Protein AF-A0A914A2P8-F1 (afdb_monomer_lite)

Foldseek 3Di:
DDDPQDPADDFDFLVVDPVSVVVLVVLCCVQQVQFAWALVVCVVPVLVVLVVDPDDDDLPGEAEAEAEQCQLVSNVLSNVVSCCVRPHVHYDYDYHHPDPVSVVSNVVVNPPHDDDTHHWFDLVQLVVVLCSNNVDPDDDDAPVNVVVVCVVVVFDQPDKAKTWIKGFQQLLPDQLVPRDPSNQSNVCVSNSGHSCNPRPDPVSSVVSVVVCQDPSAFDADPVGTTIGTIMGMDTDTDDD

Sequence (240 aa):
MSENAVPSQTLTEYCNSLDYYNVNFDVYNRVSQRINRFSDWIDKSLPKLADSMEISLPATGTLNVLSVGAGNGTIDSRILPHLRDKVHPNVRAIFLEPDLHTFQQCQDLVGKESPRLQGKSGGGQFWQFLNTSLGQEKDFFTSFDLEEACRKQNIMISEVQPIGIYVNVSCCFDPPQELTEDGRYLLDTITRSVNFAQTAAAELRKDVLRFLRSDTCSSITADGQVILDGSNSAYIIRRP

Organism: Patiria miniata (NCBI:txid46514)

InterPro domains:
  IPR029063 S-adenosyl-L-methionine-dependent methyltransferase superfamily [G3DSA:3.40.50.150] (8-119)
  IPR029063 S-adenosyl-L-methionine-dependent methyltransferase superfamily [G3DSA:3.40.50.150] (120-238)
  IPR029063 S-adenosyl-L-methionine-dependent methyltransferase superfamily [SSF53335] (21-238)

pLDDT: mean 79.14, std 17.63, range [25.17, 96.69]

Structure (mmCIF, N/CA/C/O backbone):
data_AF-A0A914A2P8-F1
#
_entry.id   AF-A0A914A2P8-F1
#
loop_
_atom_site.group_PDB
_atom_site.id
_atom_site.type_symbol
_atom_site.label_atom_id
_atom_site.label_alt_id
_atom_site.label_comp_id
_atom_site.label_asym_id
_atom_site.label_entity_id
_atom_site.label_seq_id
_atom_site.pdbx_PDB_ins_code
_atom_site.Cartn_x
_atom_site.Cartn_y
_atom_site.Cartn_z
_atom_site.occupancy
_atom_site.B_iso_or_equiv
_atom_site.auth_seq_id
_atom_site.auth_comp_id
_atom_site.auth_asym_id
_atom_site.auth_atom_id
_atom_site.pdbx_PDB_model_num
ATOM 1 N N . MET A 1 1 ? 41.222 6.772 -8.112 1.00 35.28 1 MET A N 1
ATOM 2 C CA . MET A 1 1 ? 40.122 6.446 -9.045 1.00 35.28 1 MET A CA 1
ATOM 3 C C . MET A 1 1 ? 39.021 7.446 -8.767 1.00 35.28 1 MET A C 1
ATOM 5 O O . MET A 1 1 ? 38.704 7.617 -7.600 1.00 35.28 1 MET A O 1
ATOM 9 N N . SER A 1 2 ? 38.543 8.174 -9.774 1.00 34.94 2 SER A N 1
ATOM 10 C CA . SER A 1 2 ? 37.496 9.184 -9.593 1.00 34.94 2 SER A CA 1
ATOM 11 C C . SER A 1 2 ? 36.125 8.522 -9.520 1.00 34.94 2 SER A C 1
ATOM 13 O O . SER A 1 2 ? 35.769 7.750 -10.410 1.00 34.94 2 SER A O 1
ATOM 15 N N . GLU A 1 3 ? 35.347 8.852 -8.493 1.00 42.97 3 GLU A N 1
ATOM 16 C CA . GLU A 1 3 ? 33.905 8.629 -8.517 1.00 42.97 3 GLU A CA 1
ATOM 17 C C . GLU A 1 3 ? 33.307 9.527 -9.603 1.00 42.97 3 GLU A C 1
ATOM 19 O O . GLU A 1 3 ? 33.358 10.754 -9.514 1.00 42.97 3 GLU A O 1
ATOM 24 N N . ASN A 1 4 ? 32.756 8.917 -10.652 1.00 38.56 4 ASN A N 1
ATOM 25 C CA . ASN A 1 4 ? 31.921 9.640 -11.601 1.00 38.56 4 ASN A CA 1
ATOM 26 C C . ASN A 1 4 ? 30.568 9.886 -10.930 1.00 38.56 4 ASN A C 1
ATOM 28 O O . ASN A 1 4 ? 29.656 9.070 -11.057 1.00 38.56 4 ASN A O 1
ATOM 32 N N . ALA A 1 5 ? 30.450 11.000 -10.207 1.00 45.81 5 ALA A N 1
ATOM 33 C CA . ALA A 1 5 ? 29.160 11.486 -9.743 1.00 45.81 5 ALA A CA 1
ATOM 34 C C . ALA A 1 5 ? 28.240 11.677 -10.960 1.00 45.81 5 ALA A C 1
ATOM 36 O O . ALA A 1 5 ? 28.553 12.446 -11.874 1.00 45.81 5 ALA A O 1
ATOM 37 N N . VAL A 1 6 ? 27.124 10.946 -10.988 1.00 46.56 6 VAL A N 1
ATOM 38 C CA . VAL A 1 6 ? 26.091 11.116 -12.014 1.00 46.56 6 VAL A CA 1
ATOM 39 C C . VAL A 1 6 ? 25.550 12.548 -11.890 1.00 46.56 6 VAL A C 1
ATOM 41 O O . VAL A 1 6 ? 25.232 12.961 -10.773 1.00 46.56 6 VAL A O 1
ATOM 44 N N . PRO A 1 7 ? 25.461 13.335 -12.982 1.00 48.59 7 PRO A N 1
ATOM 45 C CA . PRO A 1 7 ? 24.915 14.687 -12.912 1.00 48.59 7 PRO A CA 1
ATOM 46 C C . PRO A 1 7 ? 23.495 14.663 -12.340 1.00 48.59 7 PRO A C 1
ATOM 48 O O . PRO A 1 7 ? 22.657 13.900 -12.823 1.00 48.59 7 PRO A O 1
ATOM 51 N N . SER A 1 8 ? 23.214 15.491 -11.331 1.00 59.22 8 SER A N 1
ATOM 52 C CA . SER A 1 8 ? 21.879 15.545 -10.736 1.00 59.22 8 SER A CA 1
ATOM 53 C C . SER A 1 8 ? 20.856 16.023 -11.768 1.00 59.22 8 SER A C 1
ATOM 55 O O . SER A 1 8 ? 21.016 17.067 -12.404 1.00 59.22 8 SER A O 1
ATOM 57 N N . GLN A 1 9 ? 19.793 15.237 -11.947 1.00 69.56 9 GLN A N 1
ATOM 58 C CA . GLN A 1 9 ? 18.703 15.562 -12.857 1.00 69.56 9 GLN A CA 1
ATOM 59 C C . GLN A 1 9 ? 17.455 15.952 -12.065 1.00 69.56 9 GLN A C 1
ATOM 61 O O . GLN A 1 9 ? 16.856 15.131 -11.375 1.00 69.56 9 GLN A O 1
ATOM 66 N N . THR A 1 10 ? 17.004 17.192 -12.244 1.00 75.69 10 THR A N 1
ATOM 67 C CA . THR A 1 10 ? 15.699 17.638 -11.748 1.00 75.69 10 THR A CA 1
ATOM 68 C C . THR A 1 10 ? 14.586 17.017 -12.590 1.00 75.69 10 THR A C 1
ATOM 70 O O . THR A 1 10 ? 14.439 17.344 -13.768 1.00 75.69 10 THR A O 1
ATOM 73 N N . LEU A 1 11 ? 13.782 16.148 -11.977 1.00 80.81 11 LEU A N 1
ATOM 74 C CA . LEU A 1 11 ? 12.549 15.610 -12.555 1.00 80.81 11 LEU A CA 1
ATOM 75 C C . LEU A 1 11 ? 11.327 16.297 -11.931 1.00 80.81 11 LEU A C 1
ATOM 77 O O . LEU A 1 11 ? 11.338 16.661 -10.755 1.00 80.81 11 LEU A O 1
ATOM 81 N N . THR A 1 12 ? 10.264 16.477 -12.715 1.00 82.62 12 THR A N 1
ATOM 82 C CA . THR A 1 12 ? 9.002 17.050 -12.229 1.00 82.62 12 THR A CA 1
ATOM 83 C C . THR A 1 12 ? 8.270 16.035 -11.354 1.00 82.62 12 THR A C 1
ATOM 85 O O . THR A 1 12 ? 7.924 14.956 -11.833 1.00 82.62 12 THR A O 1
ATOM 88 N N . GLU A 1 13 ? 7.996 16.382 -10.093 1.00 78.50 13 GLU A N 1
ATOM 89 C CA . GLU A 1 13 ? 7.181 15.537 -9.213 1.00 78.50 13 GLU A CA 1
ATOM 90 C C . GLU A 1 13 ? 5.745 15.408 -9.727 1.00 78.50 13 GLU A C 1
ATOM 92 O O . GLU A 1 13 ? 5.081 16.408 -10.007 1.00 78.50 13 GLU A O 1
ATOM 97 N N . TYR A 1 14 ? 5.239 14.176 -9.783 1.00 77.75 14 TYR A N 1
ATOM 98 C CA . TYR A 1 14 ? 3.869 13.906 -10.234 1.00 77.75 14 TYR A CA 1
ATOM 99 C C . TYR A 1 14 ? 2.797 14.454 -9.273 1.00 77.75 14 TYR A C 1
ATOM 101 O O . TYR A 1 14 ? 1.716 14.833 -9.713 1.00 77.75 14 TYR A O 1
ATOM 109 N N . CYS A 1 15 ? 3.135 14.608 -7.986 1.00 70.62 15 CYS A N 1
ATOM 110 C CA . CYS A 1 15 ? 2.287 15.225 -6.962 1.00 70.62 15 CYS A CA 1
ATOM 111 C C . CYS A 1 15 ? 2.025 16.729 -7.185 1.00 70.62 15 CYS A C 1
ATOM 113 O O . CYS A 1 15 ? 1.119 17.279 -6.566 1.00 70.62 15 CYS A O 1
ATOM 115 N N . ASN A 1 16 ? 2.779 17.404 -8.066 1.00 74.94 16 ASN A N 1
ATOM 116 C CA . ASN A 1 16 ? 2.566 18.825 -8.379 1.00 74.94 16 ASN A CA 1
ATOM 117 C C . ASN A 1 16 ? 1.324 19.075 -9.260 1.00 74.94 16 ASN A C 1
ATOM 119 O O . ASN A 1 16 ? 0.960 20.226 -9.493 1.00 74.94 16 ASN A O 1
ATOM 123 N N . SER A 1 17 ? 0.679 18.019 -9.766 1.00 80.19 17 SER A N 1
ATOM 124 C CA . SER A 1 17 ? -0.609 18.080 -10.457 1.00 80.19 17 SER A CA 1
ATOM 125 C C . SER A 1 17 ? -1.562 17.084 -9.808 1.00 80.19 17 SER A C 1
ATOM 127 O O . SER A 1 17 ? -1.325 15.881 -9.849 1.00 80.19 17 SER A O 1
ATOM 129 N N . LEU A 1 18 ? -2.646 17.587 -9.216 1.00 74.06 18 LEU A N 1
ATOM 130 C CA . LEU A 1 18 ? -3.619 16.767 -8.493 1.00 74.06 18 LEU A CA 1
ATOM 131 C C . LEU A 1 18 ? -4.332 15.761 -9.412 1.00 74.06 18 LEU A C 1
ATOM 133 O O . LEU A 1 18 ? -4.451 14.590 -9.064 1.00 74.06 18 LEU A O 1
ATOM 137 N N . ASP A 1 19 ? -4.716 16.184 -10.619 1.00 80.44 19 ASP A N 1
ATOM 138 C CA . ASP A 1 19 ? -5.340 15.307 -11.620 1.00 80.44 19 ASP A CA 1
ATOM 139 C C . ASP A 1 19 ? -4.396 14.168 -12.032 1.00 80.44 19 ASP A C 1
ATOM 141 O O . ASP A 1 19 ? -4.780 12.999 -12.075 1.00 80.44 19 ASP A O 1
ATOM 145 N N . TYR A 1 20 ? -3.129 14.502 -12.294 1.00 82.88 20 TYR A N 1
ATOM 146 C CA . TYR A 1 20 ? -2.120 13.521 -12.684 1.00 82.88 20 TYR A CA 1
ATOM 147 C C . TYR A 1 20 ? -1.775 12.582 -11.519 1.00 82.88 20 TYR A C 1
ATOM 149 O O . TYR A 1 20 ? -1.620 11.378 -11.731 1.00 82.88 20 TYR A O 1
ATOM 157 N N . TYR A 1 21 ? -1.711 13.103 -10.289 1.00 80.88 21 TYR A N 1
ATOM 158 C CA . TYR A 1 21 ? -1.569 12.314 -9.068 1.00 80.88 21 TYR A CA 1
ATOM 159 C C . TYR A 1 21 ? -2.713 11.307 -8.909 1.00 80.88 21 TYR A C 1
ATOM 161 O O . TYR A 1 21 ? -2.443 10.120 -8.727 1.00 80.88 21 TYR A O 1
ATOM 169 N N . ASN A 1 22 ? -3.967 11.743 -9.058 1.00 81.19 22 ASN A N 1
ATOM 170 C CA . ASN A 1 22 ? -5.141 10.886 -8.896 1.00 81.19 22 ASN A CA 1
ATOM 171 C C . ASN A 1 22 ? -5.179 9.753 -9.942 1.00 81.19 22 ASN A C 1
ATOM 173 O O . ASN A 1 22 ? -5.354 8.594 -9.569 1.00 81.19 22 ASN A O 1
ATOM 177 N N . VAL A 1 23 ? -4.877 10.032 -11.220 1.00 87.00 23 VAL A N 1
ATOM 178 C CA . VAL A 1 23 ? -4.770 8.983 -12.261 1.00 87.00 23 VAL A CA 1
ATOM 179 C C . VAL A 1 23 ? -3.677 7.954 -11.935 1.00 87.00 23 VAL A C 1
ATOM 181 O O . VAL A 1 23 ? -3.911 6.748 -12.022 1.00 87.00 23 VAL A O 1
ATOM 184 N N . ASN A 1 24 ? -2.491 8.410 -11.517 1.00 85.62 24 ASN A N 1
ATOM 185 C CA . ASN A 1 24 ? -1.393 7.527 -11.101 1.00 85.62 24 ASN A CA 1
ATOM 186 C C . ASN A 1 24 ? -1.785 6.663 -9.891 1.00 85.62 24 ASN A C 1
ATOM 188 O O . ASN A 1 24 ? -1.540 5.456 -9.869 1.00 85.62 24 ASN A O 1
ATOM 192 N N . PHE A 1 25 ? -2.431 7.272 -8.896 1.00 82.94 25 PHE A N 1
ATOM 193 C CA . PHE A 1 25 ? -2.867 6.617 -7.669 1.00 82.94 25 PHE A CA 1
ATOM 194 C C . PHE A 1 25 ? -3.921 5.532 -7.932 1.00 82.94 25 PHE A C 1
ATOM 196 O O . PHE A 1 25 ? -3.828 4.449 -7.348 1.00 82.94 25 PHE A O 1
ATOM 203 N N . ASP A 1 26 ? -4.867 5.773 -8.842 1.00 86.12 26 ASP A N 1
ATOM 204 C CA . ASP A 1 26 ? -5.884 4.796 -9.245 1.00 86.12 26 ASP A CA 1
ATOM 205 C C . ASP A 1 26 ? -5.286 3.610 -10.010 1.00 86.12 26 ASP A C 1
ATOM 207 O O . ASP A 1 26 ? -5.571 2.453 -9.671 1.00 86.12 26 ASP A O 1
ATOM 211 N N . VAL A 1 27 ? -4.395 3.867 -10.979 1.00 88.62 27 VAL A N 1
ATOM 212 C CA . VAL A 1 27 ? -3.635 2.802 -11.659 1.00 88.62 27 VAL A CA 1
ATOM 213 C C . VAL A 1 27 ? -2.849 1.992 -10.632 1.00 88.62 27 VAL A C 1
ATOM 215 O O . VAL A 1 27 ? -2.968 0.766 -10.604 1.00 88.62 27 VAL A O 1
ATOM 218 N N . TYR A 1 28 ? -2.114 2.657 -9.734 1.00 86.38 28 TYR A N 1
ATOM 219 C CA . TYR A 1 28 ? -1.331 1.986 -8.702 1.00 86.38 28 TYR A CA 1
ATOM 220 C C . TYR A 1 28 ? -2.205 1.108 -7.804 1.00 86.38 28 TYR A C 1
ATOM 222 O O . TYR A 1 28 ? -1.887 -0.068 -7.622 1.00 86.38 28 TYR A O 1
ATOM 230 N N . ASN A 1 29 ? -3.320 1.631 -7.280 1.00 85.25 29 ASN A N 1
ATOM 231 C CA . ASN A 1 29 ? -4.255 0.887 -6.429 1.00 85.25 29 ASN A CA 1
ATOM 232 C C . ASN A 1 29 ? -4.789 -0.378 -7.118 1.00 85.25 29 ASN A C 1
ATOM 234 O O . ASN A 1 29 ? -4.874 -1.431 -6.475 1.00 85.25 29 ASN A O 1
ATOM 238 N N . ARG A 1 30 ? -5.099 -0.283 -8.420 1.00 87.69 30 ARG A N 1
ATOM 239 C CA . ARG A 1 30 ? -5.558 -1.400 -9.254 1.00 87.69 30 ARG A CA 1
ATOM 240 C C . ARG A 1 30 ? -4.472 -2.464 -9.435 1.00 87.69 30 ARG A C 1
ATOM 242 O O . ARG A 1 30 ? -4.709 -3.622 -9.100 1.00 87.69 30 ARG A O 1
ATOM 249 N N . VAL A 1 31 ? -3.292 -2.090 -9.940 1.00 86.31 31 VAL A N 1
ATOM 250 C CA . VAL A 1 31 ? -2.250 -3.058 -10.351 1.00 86.31 31 VAL A CA 1
ATOM 251 C C . VAL A 1 31 ? -1.535 -3.713 -9.173 1.00 86.31 31 VAL A C 1
ATOM 253 O O . VAL A 1 31 ? -1.253 -4.908 -9.204 1.00 86.31 31 VAL A O 1
ATOM 256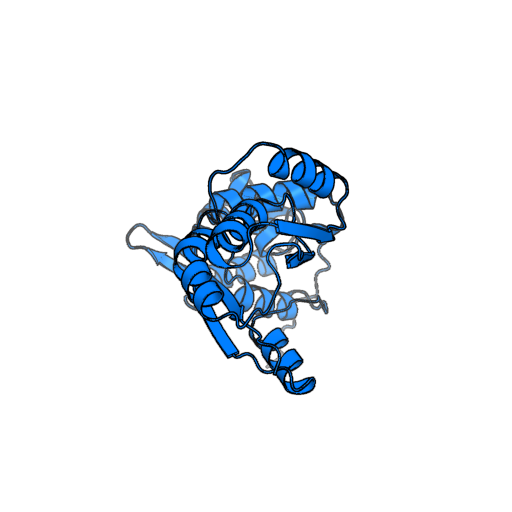 N N . SER A 1 32 ? -1.294 -2.964 -8.096 1.00 84.75 32 SER A N 1
ATOM 257 C CA . SER A 1 32 ? -0.715 -3.525 -6.870 1.00 84.75 32 SER A CA 1
ATOM 258 C C . SER A 1 32 ? -1.710 -4.367 -6.083 1.00 84.75 32 SER A C 1
ATOM 260 O O . SER A 1 32 ? -1.311 -5.071 -5.164 1.00 84.75 32 SER A O 1
ATOM 262 N N . GLN A 1 33 ? -3.008 -4.279 -6.396 1.00 86.88 33 GLN A N 1
ATOM 263 C CA . GLN A 1 33 ? -4.063 -4.726 -5.495 1.00 86.88 33 GLN A CA 1
ATOM 264 C C . GLN A 1 33 ? -3.867 -4.129 -4.088 1.00 86.88 33 GLN A C 1
ATOM 266 O O . GLN A 1 33 ? -4.133 -4.771 -3.071 1.00 86.88 33 GLN A O 1
ATOM 271 N N . ARG A 1 34 ? -3.411 -2.866 -4.042 1.00 86.31 34 ARG A N 1
ATOM 272 C CA . ARG A 1 34 ? -3.288 -2.059 -2.823 1.00 86.31 34 ARG A CA 1
ATOM 273 C C . ARG A 1 34 ? -4.653 -1.626 -2.269 1.00 86.31 34 ARG A C 1
ATOM 275 O O . ARG A 1 34 ? -4.772 -0.973 -1.236 1.00 86.31 34 ARG A O 1
ATOM 282 N N . ILE A 1 35 ? -5.718 -1.949 -2.982 1.00 87.25 35 ILE A N 1
ATOM 283 C CA . ILE A 1 35 ? -7.058 -1.959 -2.426 1.00 87.25 35 ILE A CA 1
ATOM 284 C C . ILE A 1 35 ? -7.564 -3.423 -2.378 1.00 87.25 35 ILE A C 1
ATOM 286 O O . ILE A 1 35 ? -8.757 -3.584 -2.401 1.00 87.25 35 ILE A O 1
ATOM 290 N N . ASN A 1 36 ? -6.709 -4.467 -2.228 1.00 89.94 36 ASN A N 1
ATOM 291 C CA . ASN A 1 36 ? -7.008 -5.869 -1.791 1.00 89.94 36 ASN A CA 1
ATOM 292 C C . ASN A 1 36 ? -6.041 -6.500 -0.701 1.00 89.94 36 ASN A C 1
ATOM 294 O O . ASN A 1 36 ? -6.008 -7.721 -0.564 1.00 89.94 36 ASN A O 1
ATOM 298 N N . ARG A 1 37 ? -5.266 -5.743 0.118 1.00 91.25 37 ARG A N 1
ATOM 299 C CA . ARG A 1 37 ? -4.489 -6.194 1.319 1.00 91.25 37 ARG A CA 1
ATOM 300 C C . ARG A 1 37 ? -4.714 -5.547 2.738 1.00 91.25 37 ARG A C 1
ATOM 302 O O . ARG A 1 37 ? -4.732 -6.327 3.681 1.00 91.25 37 ARG A O 1
ATOM 309 N N . PHE A 1 38 ? -5.018 -4.248 2.990 1.00 91.62 38 PHE A N 1
ATOM 310 C CA . PHE A 1 38 ? -5.442 -3.739 4.356 1.00 91.62 38 PHE A CA 1
ATOM 311 C C . PHE A 1 38 ? -6.757 -4.300 4.916 1.00 91.62 38 PHE A C 1
ATOM 313 O O . PHE A 1 38 ? -6.791 -4.643 6.076 1.00 91.62 38 PHE A O 1
ATOM 320 N N . SER A 1 39 ? -7.884 -4.309 4.218 1.00 91.62 39 SER A N 1
ATOM 321 C CA . SER A 1 39 ? -9.185 -4.459 4.893 1.00 91.62 39 SER A CA 1
ATOM 322 C C . SER A 1 39 ? -9.652 -5.896 5.174 1.00 91.62 39 SER A C 1
ATOM 324 O O . SER A 1 39 ? -10.591 -6.079 5.927 1.00 91.62 39 SER A O 1
ATOM 326 N N . ASP A 1 40 ? -8.958 -6.920 4.682 1.00 93.44 40 ASP A N 1
ATOM 327 C CA . ASP A 1 40 ? -9.019 -8.297 5.205 1.00 93.44 40 ASP A CA 1
ATOM 328 C C . ASP A 1 40 ? -7.849 -8.568 6.175 1.00 93.44 40 ASP A C 1
ATOM 330 O O . ASP A 1 40 ? -7.802 -9.603 6.834 1.00 93.44 40 ASP A O 1
ATOM 334 N N . TRP A 1 41 ? -6.942 -7.592 6.339 1.00 94.50 41 TRP A N 1
ATOM 335 C CA . TRP A 1 41 ? -6.235 -7.368 7.600 1.00 94.50 41 TRP A CA 1
ATOM 336 C C . TRP A 1 41 ? -7.170 -6.682 8.622 1.00 94.50 41 TRP A C 1
ATOM 338 O O . TRP A 1 41 ? -7.223 -7.146 9.752 1.00 94.50 41 TRP A O 1
ATOM 348 N N . ILE A 1 42 ? -8.017 -5.712 8.239 1.00 93.81 42 ILE A N 1
ATOM 349 C CA . ILE A 1 42 ? -9.072 -5.134 9.098 1.00 93.81 42 ILE A CA 1
ATOM 350 C C . ILE A 1 42 ? -10.021 -6.243 9.557 1.00 93.81 42 ILE A C 1
ATOM 352 O O . ILE A 1 42 ? -10.106 -6.486 10.752 1.00 93.81 42 ILE A O 1
ATOM 356 N N . ASP A 1 43 ? -10.650 -6.995 8.653 1.00 92.56 43 ASP A N 1
ATOM 357 C CA . ASP A 1 43 ? -11.602 -8.050 9.037 1.00 92.56 43 ASP A CA 1
ATOM 358 C C . ASP A 1 43 ? -10.978 -9.170 9.894 1.00 92.56 43 ASP A C 1
ATOM 360 O O . ASP A 1 43 ? -11.676 -9.816 10.675 1.00 92.56 43 ASP A O 1
ATOM 364 N N . LYS A 1 44 ? -9.663 -9.404 9.781 1.00 93.50 44 LYS A N 1
ATOM 365 C CA . LYS A 1 44 ? -8.933 -10.434 10.541 1.00 93.50 44 LYS A CA 1
ATOM 366 C C . LYS A 1 44 ? -8.395 -9.937 11.887 1.00 93.50 44 LYS A C 1
ATOM 368 O O . LYS A 1 44 ? -8.337 -10.716 12.846 1.00 93.50 44 LYS A O 1
ATOM 373 N N . SER A 1 45 ? -7.952 -8.684 11.943 1.00 93.19 45 SER A N 1
ATOM 374 C CA . SER A 1 45 ? -7.234 -8.099 13.078 1.00 93.19 45 SER A CA 1
ATOM 375 C C . SER A 1 45 ? -8.075 -7.102 13.862 1.00 93.19 45 SER A C 1
ATOM 377 O O . SER A 1 45 ? -8.037 -7.140 15.089 1.00 93.19 45 SER A O 1
ATOM 379 N N . LEU A 1 46 ? -8.861 -6.244 13.204 1.00 91.00 46 LEU A N 1
ATOM 380 C CA . LEU A 1 46 ? -9.635 -5.201 13.879 1.00 91.00 46 LEU A CA 1
ATOM 381 C C . LEU A 1 46 ? -10.657 -5.756 14.884 1.00 91.00 46 LEU A C 1
ATOM 383 O O . LEU A 1 46 ? -10.729 -5.169 15.957 1.00 91.00 46 LEU A O 1
ATOM 387 N N . PRO A 1 47 ? -11.359 -6.890 14.660 1.00 91.69 47 PRO A N 1
ATOM 388 C CA . PRO A 1 47 ? -12.183 -7.498 15.705 1.00 91.69 47 PRO A CA 1
ATOM 389 C C . PRO A 1 47 ? -11.394 -7.829 16.978 1.00 91.69 47 PRO A C 1
ATOM 391 O O . PRO A 1 47 ? -11.845 -7.514 18.070 1.00 91.69 47 PRO A O 1
ATOM 394 N N . LYS A 1 48 ? -10.177 -8.375 16.848 1.00 91.12 48 LYS A N 1
ATOM 395 C CA . LYS A 1 48 ? -9.314 -8.710 17.996 1.00 91.12 48 LYS A CA 1
ATOM 396 C C . LYS A 1 48 ? -8.760 -7.466 18.684 1.00 91.12 48 LYS A C 1
ATOM 398 O O . LYS A 1 48 ? -8.593 -7.448 19.898 1.00 91.12 48 LYS A O 1
ATOM 403 N N . LEU A 1 49 ? -8.458 -6.428 17.902 1.00 90.38 49 LEU A N 1
ATOM 404 C CA . LEU A 1 49 ? -8.039 -5.136 18.434 1.00 90.38 49 LEU A CA 1
ATOM 405 C C . LEU A 1 49 ? -9.192 -4.466 19.187 1.00 90.38 49 LEU A C 1
ATOM 407 O O . LEU A 1 49 ? -8.955 -3.974 20.284 1.00 90.38 49 LEU A O 1
ATOM 411 N N . ALA A 1 50 ? -10.416 -4.518 18.652 1.00 87.62 50 ALA A N 1
ATOM 412 C CA . ALA A 1 50 ? -11.642 -4.039 19.286 1.00 87.62 50 ALA A CA 1
ATOM 413 C C . ALA A 1 50 ? -11.945 -4.782 20.597 1.00 87.62 50 ALA A C 1
ATOM 415 O O . ALA A 1 50 ? -12.186 -4.128 21.606 1.00 87.62 50 ALA A O 1
ATOM 416 N N . ASP A 1 51 ? -11.814 -6.115 20.620 1.00 86.25 51 ASP A N 1
ATOM 417 C CA . ASP A 1 51 ? -11.927 -6.920 21.847 1.00 86.25 51 ASP A CA 1
ATOM 418 C C . ASP A 1 51 ? -10.868 -6.514 22.912 1.00 86.25 51 ASP A C 1
ATOM 420 O O . ASP A 1 51 ? -11.062 -6.759 24.101 1.00 86.25 51 ASP A O 1
ATOM 424 N N . SER A 1 52 ? -9.760 -5.866 22.509 1.00 84.81 52 SER A N 1
ATOM 425 C CA . SER A 1 52 ? -8.716 -5.316 23.399 1.00 84.81 52 SER A CA 1
ATOM 426 C C . SER A 1 52 ? -8.866 -3.820 23.732 1.00 84.81 52 SER A C 1
ATOM 428 O O . SER A 1 52 ? -7.965 -3.241 24.343 1.00 84.81 52 SER A O 1
ATOM 430 N N . MET A 1 53 ? -9.948 -3.161 23.301 1.00 83.38 53 MET A N 1
ATOM 431 C CA . MET A 1 53 ? -10.188 -1.746 23.597 1.00 83.38 53 MET A CA 1
ATOM 432 C C . MET A 1 53 ? -10.922 -1.583 24.932 1.00 83.38 53 MET A C 1
ATOM 434 O O . MET A 1 53 ? -12.122 -1.826 25.029 1.00 83.38 53 MET A O 1
ATOM 438 N N . GLU A 1 54 ? -10.222 -1.084 25.951 1.00 79.44 54 GLU A N 1
ATOM 439 C CA . GLU A 1 54 ? -10.803 -0.736 27.256 1.00 79.44 54 GLU A CA 1
ATOM 440 C C . GLU A 1 54 ? -11.623 0.569 27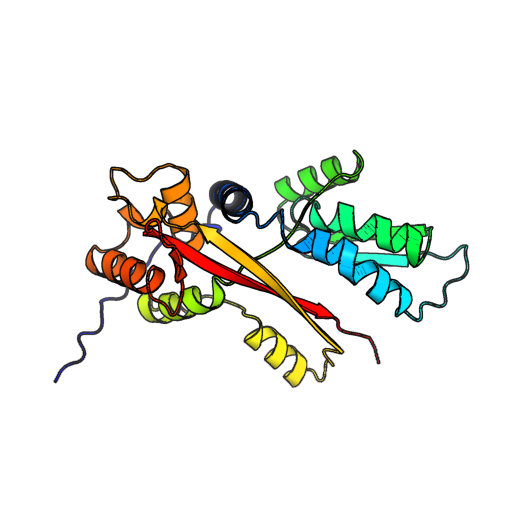.183 1.00 79.44 54 GLU A C 1
ATOM 442 O O . GLU A 1 54 ? -11.237 1.622 27.692 1.00 79.44 54 GLU A O 1
ATOM 447 N N . ILE A 1 55 ? -12.768 0.520 26.496 1.00 78.44 55 ILE A N 1
ATOM 448 C CA . ILE A 1 55 ? -13.639 1.679 26.269 1.00 78.44 55 ILE A CA 1
ATOM 449 C C . ILE A 1 55 ? -14.829 1.642 27.231 1.00 78.44 55 ILE A C 1
ATOM 451 O O . ILE A 1 55 ? -15.801 0.914 27.043 1.00 78.44 55 ILE A O 1
ATOM 455 N N . SER A 1 56 ? -14.768 2.495 28.255 1.00 79.25 56 SER A N 1
ATOM 456 C CA . SER A 1 56 ? -15.898 2.775 29.143 1.00 79.25 56 SER A CA 1
ATOM 457 C C . SER A 1 56 ? -16.730 3.932 28.581 1.00 79.25 56 SER A C 1
ATOM 459 O O . SER A 1 56 ? -16.456 5.105 28.842 1.00 79.25 56 SER A O 1
ATOM 461 N N . LEU A 1 57 ? -17.738 3.601 27.770 1.00 85.81 57 LEU A N 1
ATOM 462 C CA . LEU A 1 57 ? -18.756 4.538 27.290 1.00 85.81 57 LEU A CA 1
ATOM 463 C C . LEU A 1 57 ? -20.153 4.055 27.716 1.00 85.81 57 LEU A C 1
ATOM 465 O O . LEU A 1 57 ? -20.454 2.869 27.576 1.00 85.81 57 LEU A O 1
ATOM 469 N N . PRO A 1 58 ? -21.036 4.943 28.215 1.00 85.56 58 PRO A N 1
ATOM 470 C CA . PRO A 1 58 ? -22.441 4.598 28.411 1.00 85.56 58 PRO A CA 1
ATOM 471 C C . PRO A 1 58 ? -23.113 4.383 27.049 1.00 85.56 58 PRO A C 1
ATOM 473 O O . PRO A 1 58 ? -22.721 5.014 26.075 1.00 85.56 58 PRO A O 1
ATOM 476 N N . ALA A 1 59 ? -24.184 3.586 26.985 1.00 82.00 59 ALA A N 1
ATOM 477 C CA . ALA A 1 59 ? -24.878 3.271 25.725 1.00 82.00 59 ALA A CA 1
ATOM 478 C C . ALA A 1 59 ? -25.437 4.499 24.964 1.00 82.00 59 ALA A C 1
ATOM 480 O O . ALA A 1 59 ? -25.681 4.431 23.761 1.00 82.00 59 ALA A O 1
ATOM 481 N N . THR A 1 60 ? -25.640 5.627 25.653 1.00 86.38 60 THR A N 1
ATOM 482 C CA . THR A 1 60 ? -26.029 6.929 25.074 1.00 86.38 60 THR A CA 1
ATOM 483 C C . THR A 1 60 ? -24.839 7.790 24.633 1.00 86.38 60 THR A C 1
ATOM 485 O O . THR A 1 60 ? -25.030 8.856 24.049 1.00 86.38 60 THR A O 1
ATOM 488 N N . GLY A 1 61 ? -23.611 7.356 24.921 1.00 87.25 61 GLY A N 1
ATOM 489 C CA . GLY A 1 61 ? -22.369 8.004 24.523 1.00 87.25 61 GLY A CA 1
ATOM 490 C C . GLY A 1 61 ? -22.122 7.920 23.018 1.00 87.25 61 GLY A C 1
ATOM 491 O O . GLY A 1 61 ? -22.919 7.381 22.252 1.00 87.25 61 GLY A O 1
ATOM 492 N N . THR A 1 62 ? -21.007 8.487 22.564 1.00 89.38 62 THR A N 1
ATOM 493 C CA . THR A 1 62 ? -20.598 8.462 21.153 1.00 89.38 62 THR A CA 1
ATOM 494 C C . THR A 1 62 ? -19.118 8.126 21.068 1.00 89.38 62 THR A C 1
ATOM 496 O O . THR A 1 62 ? -18.289 8.853 21.621 1.00 89.38 62 THR A O 1
ATOM 499 N N . LEU A 1 63 ? -18.776 7.058 20.348 1.00 89.81 63 LEU A N 1
ATOM 500 C CA . LEU A 1 63 ? -17.393 6.774 19.985 1.00 89.81 63 LEU A CA 1
ATOM 501 C C . LEU A 1 63 ? -16.998 7.716 18.843 1.00 89.81 63 LEU A C 1
ATOM 503 O O . LEU A 1 63 ? -17.552 7.634 17.749 1.00 89.81 63 LEU A O 1
ATOM 507 N N . ASN A 1 64 ? -16.071 8.637 19.100 1.00 86.75 64 ASN A N 1
ATOM 508 C CA . ASN A 1 64 ? -15.578 9.559 18.078 1.00 86.75 64 ASN A CA 1
ATOM 509 C C . ASN A 1 64 ? -14.347 8.945 17.398 1.00 86.75 64 ASN A C 1
ATOM 511 O O . ASN A 1 64 ? -13.385 8.584 18.074 1.00 86.75 64 ASN A O 1
ATOM 515 N N . VAL A 1 65 ? -14.379 8.856 16.070 1.00 89.00 65 VAL A N 1
ATOM 516 C CA . VAL A 1 65 ? -13.293 8.341 15.227 1.00 89.00 65 VAL A CA 1
ATOM 517 C C . VAL A 1 65 ? -12.800 9.486 14.350 1.00 89.00 65 VAL A C 1
ATOM 519 O O . VAL A 1 65 ? -13.601 10.130 13.677 1.00 89.00 65 VAL A O 1
ATOM 522 N N . LEU A 1 66 ? -11.494 9.746 14.353 1.00 86.69 66 LEU A N 1
ATOM 523 C CA . LEU A 1 66 ? -10.860 10.704 13.449 1.00 86.69 66 LEU A CA 1
ATOM 524 C C . LEU A 1 66 ? -10.090 9.930 12.379 1.00 86.69 66 LEU A C 1
ATOM 526 O O . LEU A 1 66 ? -9.173 9.180 12.709 1.00 86.69 66 LEU A O 1
ATOM 530 N N . SER A 1 67 ? -10.453 10.137 11.118 1.00 84.62 67 SER A N 1
ATOM 531 C CA . SER A 1 67 ? -9.703 9.655 9.963 1.00 84.62 67 SER A CA 1
ATOM 532 C C . SER A 1 67 ? -8.916 10.799 9.332 1.00 84.62 67 SER A C 1
ATOM 534 O O . SER A 1 67 ? -9.443 11.900 9.164 1.00 84.62 67 SER A O 1
ATOM 536 N N . VAL A 1 68 ? -7.648 10.546 9.007 1.00 82.88 68 VAL A N 1
ATOM 537 C CA . VAL A 1 68 ? -6.705 11.528 8.456 1.00 82.88 68 VAL A CA 1
ATOM 538 C C . VAL A 1 68 ? -6.091 10.946 7.190 1.00 82.88 68 VAL A C 1
ATOM 540 O O . VAL A 1 68 ? -5.478 9.881 7.245 1.00 82.88 68 VAL A O 1
ATOM 543 N N . GLY A 1 69 ? -6.251 11.638 6.059 1.00 77.62 69 GLY A N 1
ATOM 544 C CA . GLY A 1 69 ? -5.855 11.110 4.750 1.00 77.62 69 GLY A CA 1
ATOM 545 C C . GLY A 1 69 ? -6.689 9.891 4.349 1.00 77.62 69 GLY A C 1
ATOM 546 O O . GLY A 1 69 ? -6.142 8.888 3.884 1.00 77.62 69 GLY A O 1
ATOM 547 N N . ALA A 1 70 ? -8.004 9.964 4.584 1.00 75.75 70 ALA A N 1
ATOM 548 C CA . ALA A 1 70 ? -8.974 8.914 4.265 1.00 75.75 70 ALA A CA 1
ATOM 549 C C . ALA A 1 70 ? -9.003 8.565 2.765 1.00 75.75 70 ALA A C 1
ATOM 551 O O . ALA A 1 70 ? -9.471 7.492 2.368 1.00 75.75 70 ALA A O 1
ATOM 552 N N . GLY A 1 71 ? -8.541 9.486 1.913 1.00 80.38 71 GLY A N 1
ATOM 553 C CA . GLY A 1 71 ? -8.794 9.436 0.488 1.00 80.38 71 GLY A CA 1
ATOM 554 C C . GLY A 1 71 ? -10.301 9.373 0.240 1.00 80.38 71 GLY A C 1
ATOM 555 O O . GLY A 1 71 ? -11.092 10.039 0.905 1.00 80.38 71 GLY A O 1
ATOM 556 N N . ASN A 1 72 ? -10.707 8.500 -0.678 1.00 79.06 72 ASN A N 1
ATOM 557 C CA . ASN A 1 72 ? -12.111 8.264 -1.004 1.00 79.06 72 ASN A CA 1
ATOM 558 C C . ASN A 1 72 ? -12.888 7.473 0.079 1.00 79.06 72 ASN A C 1
ATOM 560 O O . ASN A 1 72 ? -13.997 7.017 -0.176 1.00 79.06 72 ASN A O 1
ATOM 564 N N . GLY A 1 73 ? -12.315 7.245 1.267 1.00 82.00 73 GLY A N 1
ATOM 565 C CA . GLY A 1 73 ? -12.990 6.586 2.391 1.00 82.00 73 GLY A CA 1
ATOM 566 C C . GLY A 1 73 ? -13.170 5.070 2.256 1.00 82.00 73 GLY A C 1
ATOM 567 O O . GLY A 1 73 ? -13.820 4.461 3.107 1.00 82.00 73 GLY A O 1
ATOM 568 N N . THR A 1 74 ? -12.595 4.418 1.234 1.00 84.56 74 THR A N 1
ATOM 569 C CA . THR A 1 74 ? -12.750 2.959 1.032 1.00 84.56 74 THR A CA 1
ATOM 570 C C . THR A 1 74 ? -12.297 2.150 2.253 1.00 84.56 74 THR A C 1
ATOM 572 O O . THR A 1 74 ? -12.975 1.208 2.661 1.00 84.56 74 THR A O 1
ATOM 575 N N . ILE A 1 75 ? -11.172 2.522 2.872 1.00 87.25 75 ILE A N 1
ATOM 576 C CA . ILE A 1 75 ? -10.640 1.828 4.057 1.00 87.25 75 ILE A CA 1
ATOM 577 C C . ILE A 1 75 ? -11.549 2.058 5.270 1.00 87.25 75 ILE A C 1
ATOM 579 O O . ILE A 1 75 ? -11.934 1.111 5.956 1.00 87.25 75 ILE A O 1
ATOM 583 N N . ASP A 1 76 ? -11.955 3.304 5.486 1.00 89.06 76 ASP A N 1
ATOM 584 C CA . ASP A 1 76 ? -12.827 3.741 6.574 1.00 89.06 76 ASP A CA 1
ATOM 585 C C . ASP A 1 76 ? -14.203 3.078 6.529 1.00 89.06 76 ASP A C 1
ATOM 587 O O . ASP A 1 76 ? -14.696 2.617 7.559 1.00 89.06 76 ASP A O 1
ATOM 591 N N . SER A 1 77 ? -14.780 2.936 5.331 1.00 86.00 77 SER A N 1
ATOM 592 C CA . SER A 1 77 ? -16.047 2.231 5.105 1.00 86.00 77 SER A CA 1
ATOM 593 C C . SER A 1 77 ? -16.021 0.778 5.598 1.00 86.00 77 SER A C 1
ATOM 595 O O . SER A 1 77 ? -17.069 0.224 5.926 1.00 86.00 77 SER A O 1
ATOM 597 N N . ARG A 1 78 ? -14.826 0.174 5.713 1.00 89.31 78 ARG A N 1
ATOM 598 C CA . ARG A 1 78 ? -14.625 -1.168 6.272 1.00 89.31 78 ARG A CA 1
ATOM 599 C C . ARG A 1 78 ? -14.176 -1.157 7.735 1.00 89.31 78 ARG A C 1
ATOM 601 O O . ARG A 1 78 ? -14.495 -2.102 8.440 1.00 89.31 78 ARG A O 1
ATOM 608 N N . ILE A 1 79 ? -13.518 -0.104 8.230 1.00 90.62 79 ILE A N 1
ATOM 609 C CA . ILE A 1 79 ? -13.198 0.061 9.665 1.00 90.62 79 ILE A CA 1
ATOM 610 C C . ILE A 1 79 ? -14.462 0.338 10.493 1.00 90.62 79 ILE A C 1
ATOM 612 O O . ILE A 1 79 ? -14.677 -0.288 11.532 1.00 90.62 79 ILE A O 1
ATOM 616 N N . LEU A 1 80 ? -15.294 1.287 10.053 1.00 91.50 80 LEU A N 1
ATOM 617 C CA . LEU A 1 80 ? -16.406 1.819 10.846 1.00 91.50 80 LEU A CA 1
ATOM 618 C C . LEU A 1 80 ? -17.478 0.774 11.226 1.00 91.50 80 LEU A C 1
ATOM 620 O O . LEU A 1 80 ? -17.941 0.842 12.366 1.00 91.50 80 LEU A O 1
ATOM 624 N N . PRO A 1 81 ? -17.852 -0.208 10.375 1.00 89.50 81 PRO A N 1
ATOM 625 C CA . PRO A 1 81 ? -18.758 -1.289 10.768 1.00 89.50 81 PRO A CA 1
ATOM 626 C C . PRO A 1 81 ? -18.215 -2.133 11.926 1.00 89.50 81 PRO A C 1
ATOM 628 O O . PRO A 1 81 ? -18.912 -2.301 12.920 1.00 89.50 81 PRO A O 1
ATOM 631 N N . HIS A 1 82 ? -16.945 -2.564 11.881 1.00 90.69 82 HIS A N 1
ATOM 632 C CA . HIS A 1 82 ? -16.345 -3.319 12.993 1.00 90.69 82 HIS A CA 1
ATOM 633 C C . HIS A 1 82 ? -16.353 -2.515 14.295 1.00 90.69 82 HIS A C 1
ATOM 635 O O . HIS A 1 82 ? -16.645 -3.072 15.348 1.00 90.69 82 HIS A O 1
ATOM 641 N N . LEU A 1 83 ? -16.086 -1.204 14.246 1.00 91.19 83 LEU A N 1
ATOM 642 C CA . LEU A 1 83 ? -16.169 -0.350 15.438 1.00 91.19 83 LEU A CA 1
ATOM 643 C C . LEU A 1 83 ? -17.611 -0.214 15.959 1.00 91.19 83 LEU A C 1
ATOM 645 O O . LEU A 1 83 ? -17.820 -0.243 17.172 1.00 91.19 83 LEU A O 1
ATOM 649 N N . ARG A 1 84 ? -18.610 -0.115 15.071 1.00 89.38 84 ARG A N 1
ATOM 650 C CA . ARG A 1 84 ? -20.031 -0.091 15.459 1.00 89.38 84 ARG A CA 1
ATOM 651 C C . ARG A 1 84 ? -20.476 -1.397 16.117 1.00 89.38 84 ARG A C 1
ATOM 653 O O . ARG A 1 84 ? -21.143 -1.354 17.148 1.00 89.38 84 ARG A O 1
ATOM 660 N N . ASP A 1 85 ? -20.075 -2.527 15.544 1.00 89.75 85 ASP A N 1
ATOM 661 C CA . ASP A 1 85 ? -20.544 -3.856 15.944 1.00 89.75 85 ASP A CA 1
ATOM 662 C C . ASP A 1 85 ? -19.789 -4.424 17.157 1.00 89.75 85 ASP A C 1
ATOM 664 O O . ASP A 1 85 ? -20.351 -5.211 17.921 1.00 89.75 85 ASP A O 1
ATOM 668 N N . LYS A 1 86 ? -18.513 -4.048 17.341 1.00 90.12 86 LYS A N 1
ATOM 669 C CA . LYS A 1 86 ? -17.643 -4.578 18.406 1.00 90.12 86 LYS A CA 1
ATOM 670 C C . LYS A 1 86 ? -17.352 -3.616 19.548 1.00 90.12 86 LYS A C 1
ATOM 672 O O . LYS A 1 86 ? -17.059 -4.090 20.639 1.00 90.12 86 LYS A O 1
ATOM 677 N N . VAL A 1 87 ? -17.402 -2.303 19.316 1.00 89.75 87 VAL A N 1
ATOM 678 C CA . VAL A 1 87 ? -16.959 -1.308 20.307 1.00 89.75 87 VAL A CA 1
ATOM 679 C C . VAL A 1 87 ? -18.123 -0.476 20.831 1.00 89.75 87 VAL A C 1
ATOM 681 O O . VAL A 1 87 ? -18.348 -0.430 22.038 1.00 89.75 87 VAL A O 1
ATOM 684 N N . HIS A 1 88 ? -18.869 0.201 19.953 1.00 90.06 88 HIS A N 1
ATOM 685 C CA . HIS A 1 88 ? -19.997 1.030 20.380 1.00 90.06 88 HIS A CA 1
ATOM 686 C C . HIS A 1 88 ? -20.981 1.294 19.229 1.00 90.06 88 HIS A C 1
ATOM 688 O O . HIS A 1 88 ? -20.552 1.819 18.207 1.00 90.06 88 HIS A O 1
ATOM 694 N N . PRO A 1 89 ? -22.301 1.058 19.372 1.00 88.50 89 PRO A N 1
ATOM 695 C CA . PRO A 1 89 ? -23.248 1.166 18.252 1.00 88.50 89 PRO A CA 1
ATOM 696 C C . PRO A 1 89 ? -23.385 2.591 17.692 1.00 88.50 89 PRO A C 1
ATOM 698 O O . PRO A 1 89 ? -23.647 2.771 16.500 1.00 88.50 89 PRO A O 1
ATOM 701 N N . ASN A 1 90 ? -23.190 3.605 18.542 1.00 88.69 90 ASN A N 1
ATOM 702 C CA . ASN A 1 90 ? -23.148 5.012 18.155 1.00 88.69 90 ASN A CA 1
ATOM 703 C C . ASN A 1 90 ? -21.694 5.447 17.902 1.00 88.69 90 ASN A C 1
ATOM 705 O O . ASN A 1 90 ? -20.964 5.753 18.854 1.00 88.69 90 ASN A O 1
ATOM 709 N N . VAL A 1 91 ? -21.293 5.461 16.626 1.00 89.31 91 VAL A N 1
ATOM 710 C CA . VAL A 1 91 ? -19.986 5.935 16.143 1.00 89.31 91 VAL A CA 1
ATOM 711 C C . VAL A 1 91 ? -20.171 7.212 15.332 1.00 89.31 91 VAL A C 1
ATOM 713 O O . VAL A 1 91 ? -20.985 7.258 14.411 1.00 89.31 91 VAL A O 1
ATOM 716 N N . ARG A 1 92 ? -19.353 8.224 15.621 1.00 85.31 92 ARG A N 1
ATOM 717 C CA . ARG A 1 92 ? -19.229 9.447 14.826 1.00 85.31 92 ARG A CA 1
ATOM 718 C C . ARG A 1 92 ? -17.840 9.509 14.205 1.00 85.31 92 ARG A C 1
ATOM 720 O O . ARG A 1 92 ? -16.859 9.716 14.915 1.00 85.31 92 ARG A O 1
ATOM 727 N N . ALA A 1 93 ? -17.771 9.367 12.886 1.00 84.00 93 ALA A N 1
ATOM 728 C CA . ALA A 1 93 ? -16.551 9.599 12.125 1.00 84.00 93 ALA A CA 1
ATOM 729 C C . ALA A 1 93 ? -16.390 11.090 11.782 1.00 84.00 93 ALA A C 1
ATOM 731 O O . ALA A 1 93 ? -17.362 11.776 11.459 1.00 84.00 93 ALA A O 1
ATOM 732 N N . ILE A 1 94 ? -15.156 11.582 11.844 1.00 82.12 94 ILE A N 1
ATOM 733 C CA . ILE A 1 94 ? -14.722 12.879 11.322 1.00 82.12 94 ILE A CA 1
ATOM 734 C C . ILE A 1 94 ? -13.608 12.585 10.319 1.00 82.12 94 ILE A C 1
ATOM 736 O O . ILE A 1 94 ? -12.641 11.907 10.661 1.00 82.12 94 ILE A O 1
ATOM 740 N N . PHE A 1 95 ? -13.748 13.089 9.097 1.00 77.56 95 PHE A N 1
ATOM 741 C CA . PHE A 1 95 ? -12.792 12.883 8.013 1.00 77.56 95 PHE A CA 1
ATOM 742 C C . PHE A 1 95 ? -11.993 14.164 7.773 1.00 77.56 95 PHE A C 1
ATOM 744 O O . PHE A 1 95 ? -12.579 15.232 7.594 1.00 77.56 95 PHE A O 1
ATOM 751 N N . LEU A 1 96 ? -10.667 14.048 7.761 1.00 74.69 96 LEU A N 1
ATOM 752 C CA . LEU A 1 96 ? -9.735 15.104 7.381 1.00 74.69 96 LEU A CA 1
ATOM 753 C C . LEU A 1 96 ? -9.019 14.679 6.093 1.00 74.69 96 LEU A C 1
ATOM 755 O O . LEU A 1 96 ? -8.045 13.926 6.135 1.00 74.69 96 LEU A O 1
ATOM 759 N N . GLU A 1 97 ? -9.524 15.156 4.958 1.00 76.50 97 GLU A N 1
ATOM 760 C CA . GLU A 1 97 ? -8.995 14.886 3.619 1.00 76.50 97 GLU A CA 1
ATOM 761 C C . GLU A 1 97 ? -8.735 16.223 2.896 1.00 76.50 97 GLU A C 1
ATOM 763 O O . GLU A 1 97 ? -9.677 17.008 2.758 1.00 76.50 97 GLU A O 1
ATOM 768 N N . PRO A 1 98 ? -7.485 16.538 2.501 1.00 68.25 98 PRO A N 1
ATOM 769 C CA . PRO A 1 98 ? -7.156 17.807 1.847 1.00 68.25 98 PRO A CA 1
ATOM 770 C C . PRO A 1 98 ? -7.582 17.916 0.373 1.00 68.25 98 PRO A C 1
ATOM 772 O O . PRO A 1 98 ? -7.768 19.042 -0.092 1.00 68.25 98 PRO A O 1
ATOM 775 N N . ASP A 1 99 ? -7.734 16.815 -0.376 1.00 67.56 99 ASP A N 1
ATOM 776 C CA . ASP A 1 99 ? -8.246 16.887 -1.754 1.00 67.56 99 ASP A CA 1
ATOM 777 C C . ASP A 1 99 ? -9.781 16.983 -1.757 1.00 67.56 99 ASP A C 1
ATOM 779 O O . ASP A 1 99 ? -10.482 16.043 -1.392 1.00 67.56 99 ASP A O 1
ATOM 783 N N . LEU A 1 100 ? -10.312 18.115 -2.230 1.00 53.62 100 LEU A N 1
ATOM 784 C CA . LEU A 1 100 ? -11.748 18.391 -2.310 1.00 53.62 100 LEU A CA 1
ATOM 785 C C . LEU A 1 100 ? -12.513 17.421 -3.234 1.00 53.62 100 LEU A C 1
ATOM 787 O O . LEU A 1 100 ? -13.662 17.087 -2.942 1.00 53.62 100 LEU A O 1
ATOM 791 N N . HIS A 1 101 ? -11.900 16.953 -4.325 1.00 62.62 101 HIS A N 1
ATOM 792 C CA . HIS A 1 101 ? -12.514 15.978 -5.233 1.00 62.62 101 HIS A CA 1
ATOM 793 C C . HIS A 1 101 ? -12.613 14.609 -4.552 1.00 62.62 101 HIS A C 1
ATOM 795 O O . HIS A 1 101 ? -13.684 14.003 -4.491 1.00 62.62 101 HIS A O 1
ATOM 801 N N . THR A 1 102 ? -11.511 14.165 -3.953 1.00 57.56 102 THR A N 1
ATOM 802 C CA . THR A 1 102 ? -11.438 12.914 -3.194 1.00 57.56 102 THR A CA 1
ATOM 803 C C . THR A 1 102 ? -12.304 12.948 -1.921 1.00 57.56 102 THR A C 1
ATOM 805 O O . THR A 1 102 ? -12.927 11.946 -1.569 1.00 57.56 102 THR A O 1
ATOM 808 N N . PHE A 1 103 ? -12.458 14.110 -1.280 1.00 46.97 103 PHE A N 1
ATOM 809 C CA . PHE A 1 103 ? -13.402 14.333 -0.181 1.00 46.97 103 PHE A CA 1
ATOM 810 C C . PHE A 1 103 ? -14.865 14.215 -0.636 1.00 46.97 103 PHE A C 1
ATOM 812 O O . PHE A 1 103 ? -15.670 13.606 0.068 1.00 46.97 103 PHE A O 1
ATOM 819 N N . GLN A 1 104 ? -15.216 14.722 -1.825 1.00 55.41 104 GLN A N 1
ATOM 820 C CA . GLN A 1 104 ? -16.560 14.538 -2.383 1.00 55.41 104 GLN A CA 1
ATOM 821 C C . GLN A 1 104 ? -16.840 13.058 -2.693 1.00 55.41 104 GLN A C 1
ATOM 823 O O . GLN A 1 104 ? -17.898 12.547 -2.326 1.00 55.41 104 GLN A O 1
ATOM 828 N N . GLN A 1 105 ? -15.862 12.341 -3.260 1.00 58.72 105 GLN A N 1
ATOM 829 C CA . GLN A 1 105 ? -15.944 10.886 -3.439 1.00 58.72 105 GLN A CA 1
ATOM 830 C C . GLN A 1 105 ? -16.109 10.144 -2.102 1.00 58.72 105 GLN A C 1
ATOM 832 O O . GLN A 1 105 ? -16.890 9.199 -2.026 1.00 58.72 105 GLN A O 1
ATOM 837 N N . CYS A 1 106 ? -15.420 10.583 -1.043 1.00 47.62 106 CYS A N 1
ATOM 838 C CA . CYS A 1 106 ? -15.552 10.032 0.307 1.00 47.62 106 CYS A CA 1
ATOM 839 C C . CYS A 1 106 ? -16.973 10.210 0.867 1.00 47.62 106 CYS A C 1
ATOM 841 O O . CYS A 1 106 ? -17.550 9.256 1.390 1.00 47.62 106 CYS A O 1
ATOM 843 N N . GLN A 1 107 ? -17.584 11.388 0.690 1.00 48.97 107 GLN A N 1
ATOM 844 C CA . GLN A 1 107 ? -18.984 11.617 1.068 1.00 48.97 107 GLN A CA 1
ATOM 845 C C . GLN A 1 107 ? -19.950 10.691 0.307 1.00 48.97 107 GLN A C 1
ATOM 847 O O . GLN A 1 107 ? -20.845 10.102 0.919 1.00 48.97 107 GLN A O 1
ATOM 852 N N . ASP A 1 108 ? -19.741 10.513 -0.999 1.00 56.00 108 ASP A N 1
ATOM 853 C CA . ASP A 1 108 ? -20.594 9.673 -1.848 1.00 56.00 108 ASP A CA 1
ATOM 854 C C . ASP A 1 108 ? -20.435 8.164 -1.561 1.00 56.00 108 ASP A C 1
ATOM 856 O O . ASP A 1 108 ? -21.417 7.418 -1.627 1.00 56.00 108 ASP A O 1
ATOM 860 N N . LEU A 1 109 ? -19.221 7.710 -1.218 1.00 50.56 109 LEU A N 1
ATOM 861 C CA . LEU A 1 109 ? -18.913 6.319 -0.851 1.00 50.56 109 LEU A CA 1
ATOM 862 C C . LEU A 1 109 ? -19.431 5.956 0.545 1.00 50.56 109 LEU A C 1
ATOM 864 O O . LEU A 1 109 ? -20.061 4.910 0.714 1.00 50.56 109 LEU A O 1
ATOM 868 N N . VAL A 1 110 ? -19.240 6.830 1.538 1.00 50.69 110 VAL A N 1
ATOM 869 C CA . VAL A 1 110 ? -19.753 6.620 2.905 1.00 50.69 110 VAL A CA 1
ATOM 870 C C . VAL A 1 110 ? -21.292 6.605 2.935 1.00 50.69 110 VAL A C 1
ATOM 872 O O . VAL A 1 110 ? -21.883 5.970 3.808 1.00 50.69 110 VAL A O 1
ATOM 875 N N . GLY A 1 111 ? -21.958 7.232 1.957 1.00 42.06 111 GLY A N 1
ATOM 876 C CA . GLY A 1 111 ? -23.419 7.277 1.845 1.00 42.06 111 GLY A CA 1
ATOM 877 C C . GLY A 1 111 ? -24.116 6.068 1.195 1.00 42.06 111 GLY A C 1
ATOM 878 O O . GLY A 1 111 ? -25.347 6.071 1.153 1.00 42.06 111 GLY A O 1
ATOM 879 N N . LYS A 1 112 ? -23.397 5.062 0.662 1.00 38.03 112 LYS A N 1
ATOM 880 C CA . LYS A 1 112 ? -23.982 4.010 -0.214 1.00 38.03 112 LYS A CA 1
ATOM 881 C C . LYS A 1 112 ? -23.802 2.544 0.215 1.00 38.03 112 LYS A C 1
ATOM 883 O O . LYS A 1 112 ? -24.161 1.657 -0.554 1.00 38.03 112 LYS A O 1
ATOM 888 N N . GLU A 1 113 ? -23.363 2.312 1.451 1.00 39.03 113 GLU A N 1
ATOM 889 C CA . GLU A 1 113 ? -23.088 0.997 2.065 1.00 39.03 113 GLU A CA 1
ATOM 890 C C . GLU A 1 113 ? -21.901 0.191 1.492 1.00 39.03 113 GLU A C 1
ATOM 892 O O . GLU A 1 113 ? -21.529 0.256 0.323 1.00 39.03 113 GLU A O 1
ATOM 897 N N . SER A 1 114 ? -21.322 -0.604 2.397 1.00 40.25 114 SER A N 1
ATOM 898 C CA . SER A 1 114 ? -20.305 -1.645 2.189 1.00 40.25 114 SER A CA 1
ATOM 899 C C . SER A 1 114 ? -20.612 -2.505 0.947 1.00 40.25 114 SER A C 1
ATOM 901 O O . SER A 1 114 ? -21.727 -3.024 0.844 1.00 40.25 114 SER A O 1
ATOM 903 N N . PRO A 1 115 ? -19.640 -2.755 0.039 1.00 29.16 115 PRO A N 1
ATOM 904 C CA . PRO A 1 115 ? -18.571 -3.673 0.427 1.00 29.16 115 PRO A CA 1
ATOM 905 C C . PRO A 1 115 ? -17.166 -3.428 -0.158 1.00 29.16 115 PRO A C 1
ATOM 907 O O . PRO A 1 115 ? -16.988 -3.103 -1.326 1.00 29.16 115 PRO A O 1
ATOM 910 N N . ARG A 1 116 ? -16.178 -3.884 0.632 1.00 26.61 116 ARG A N 1
ATOM 911 C CA . ARG A 1 116 ? -14.936 -4.527 0.158 1.00 26.61 116 ARG A CA 1
ATOM 912 C C . ARG A 1 116 ? -13.901 -3.620 -0.556 1.00 26.61 116 ARG A C 1
ATOM 914 O O . ARG A 1 116 ? -13.917 -3.481 -1.766 1.00 26.61 116 ARG A O 1
ATOM 921 N N . LEU A 1 117 ? -12.859 -3.190 0.173 1.00 28.44 117 LEU A N 1
ATOM 922 C CA . LEU A 1 117 ? -11.476 -3.735 0.107 1.00 28.44 117 LEU A CA 1
ATOM 923 C C . LEU A 1 117 ? -10.390 -2.720 0.624 1.00 28.44 117 LEU A C 1
ATOM 925 O O . LEU A 1 117 ? -10.706 -1.999 1.566 1.00 28.44 117 LEU A O 1
ATOM 929 N N . GLN A 1 118 ? -9.096 -2.790 0.236 1.00 25.17 118 GLN A N 1
ATOM 930 C CA . GLN A 1 118 ? -7.947 -2.944 1.179 1.00 25.17 118 GLN A CA 1
ATOM 931 C C . GLN A 1 118 ? -6.446 -2.496 0.807 1.00 25.17 118 GLN A C 1
ATOM 933 O O . GLN A 1 118 ? -5.793 -3.189 0.065 1.00 25.17 118 GLN A O 1
ATOM 938 N N . GLY A 1 119 ? -5.744 -1.521 1.416 1.00 27.75 119 GLY A N 1
ATOM 939 C CA . GLY A 1 119 ? -4.247 -1.410 1.718 1.00 27.75 119 GLY A CA 1
ATOM 940 C C . GLY A 1 119 ? -2.935 -1.769 0.959 1.00 27.75 119 GLY A C 1
ATOM 941 O O . GLY A 1 119 ? -2.978 -2.592 0.075 1.00 27.75 119 GLY A O 1
ATOM 942 N N . LYS A 1 120 ? -1.769 -1.246 1.478 1.00 38.97 120 LYS A N 1
ATOM 943 C CA . LYS A 1 120 ? -0.445 -0.730 0.908 1.00 38.97 120 LYS A CA 1
ATOM 944 C C . LYS A 1 120 ? 0.895 -1.539 0.858 1.00 38.97 120 LYS A C 1
ATOM 946 O O . LYS A 1 120 ? 1.046 -2.539 1.542 1.00 38.97 120 LYS A O 1
ATOM 951 N N . SER A 1 121 ? 1.894 -0.966 0.140 1.00 44.88 121 SER A N 1
ATOM 952 C CA . SER A 1 121 ? 3.152 -1.584 -0.323 1.00 44.88 121 SER A CA 1
ATOM 953 C C . SER A 1 121 ? 4.550 -0.892 -0.204 1.00 44.88 121 SER A C 1
ATOM 955 O O . SER A 1 121 ? 4.726 0.294 -0.481 1.00 44.88 121 SER A O 1
ATOM 957 N N . GLY A 1 122 ? 5.566 -1.736 0.049 1.00 42.91 122 GLY A N 1
ATOM 958 C CA . GLY A 1 122 ? 7.034 -1.605 0.181 1.00 42.91 122 GLY A CA 1
ATOM 959 C C . GLY A 1 122 ? 7.890 -1.026 -0.955 1.00 42.91 122 GLY A C 1
ATOM 960 O O . GLY A 1 122 ? 9.063 -1.374 -1.086 1.00 42.91 122 GLY A O 1
ATOM 961 N N . GLY A 1 123 ? 7.400 0.009 -1.639 1.00 47.38 123 GLY A N 1
ATOM 962 C CA . GLY A 1 123 ? 8.294 0.923 -2.367 1.00 47.38 123 GLY A CA 1
ATOM 963 C C . GLY A 1 123 ? 9.373 1.589 -1.484 1.00 47.38 123 GLY A C 1
ATOM 964 O O . GLY A 1 123 ? 10.296 2.194 -2.018 1.00 47.38 123 GLY A O 1
ATOM 965 N N . GLY A 1 124 ? 9.308 1.436 -0.151 1.00 46.53 124 GLY A N 1
ATOM 966 C CA . GLY A 1 124 ? 10.231 2.004 0.841 1.00 46.53 124 GLY A CA 1
ATOM 967 C C . GLY A 1 124 ? 11.718 1.859 0.511 1.00 46.53 124 GLY A C 1
ATOM 968 O O . GLY A 1 124 ? 12.437 2.855 0.529 1.00 46.53 124 GLY A O 1
ATOM 969 N N . GLN A 1 125 ? 12.178 0.653 0.160 1.00 51.19 125 GLN A N 1
ATOM 970 C CA . GLN A 1 125 ? 13.597 0.422 -0.164 1.00 51.19 125 GLN A CA 1
ATOM 971 C C . GLN A 1 125 ? 13.996 1.058 -1.504 1.00 51.19 125 GLN A C 1
ATOM 973 O O . GLN A 1 125 ? 15.083 1.618 -1.649 1.00 51.19 125 GLN A O 1
ATOM 978 N N . PHE A 1 126 ? 13.088 1.031 -2.478 1.00 48.47 126 PHE A N 1
ATOM 979 C CA . PHE A 1 126 ? 13.303 1.624 -3.793 1.00 48.47 126 PHE A CA 1
ATOM 980 C C . PHE A 1 126 ? 13.380 3.163 -3.736 1.00 48.47 126 PHE A C 1
ATOM 982 O O . PHE A 1 126 ? 14.210 3.778 -4.410 1.00 48.47 126 PHE A O 1
ATOM 989 N N . TRP A 1 127 ? 12.573 3.798 -2.882 1.00 58.53 127 TRP A N 1
ATOM 990 C CA . TRP A 1 127 ? 12.588 5.251 -2.686 1.00 58.53 127 TRP A CA 1
ATOM 991 C C . TRP A 1 127 ? 13.898 5.766 -2.070 1.00 58.53 127 TRP A C 1
ATOM 993 O O . TRP A 1 127 ? 14.363 6.842 -2.448 1.00 58.53 127 TRP A O 1
ATOM 1003 N N . GLN A 1 128 ? 14.547 4.984 -1.200 1.00 55.50 128 GLN A N 1
ATOM 1004 C CA . GLN A 1 128 ? 15.844 5.353 -0.622 1.00 55.50 128 GLN A CA 1
ATOM 1005 C C . GLN A 1 128 ? 16.947 5.458 -1.693 1.00 55.50 128 GLN A C 1
ATOM 1007 O O . GLN A 1 128 ? 17.713 6.422 -1.693 1.00 55.50 128 GLN A O 1
ATOM 1012 N N . PHE A 1 129 ? 16.985 4.525 -2.651 1.00 62.50 129 PHE A N 1
ATOM 1013 C CA . PHE A 1 129 ? 17.914 4.571 -3.790 1.00 62.50 129 PHE A CA 1
ATOM 1014 C C . PHE A 1 129 ? 17.647 5.765 -4.722 1.00 62.50 129 PHE A C 1
ATOM 1016 O O . PHE A 1 129 ? 18.586 6.401 -5.216 1.00 62.50 129 PHE A O 1
ATOM 1023 N N . LEU A 1 130 ? 16.373 6.105 -4.949 1.00 54.25 130 LEU A N 1
ATOM 1024 C CA . LEU A 1 130 ? 16.007 7.256 -5.776 1.00 54.25 130 LEU A CA 1
ATOM 1025 C C . LEU A 1 130 ? 16.427 8.592 -5.166 1.00 54.25 130 LEU A C 1
ATOM 1027 O O . LEU A 1 130 ? 16.892 9.453 -5.909 1.00 54.25 130 LEU A O 1
ATOM 1031 N N . ASN A 1 131 ? 16.326 8.764 -3.845 1.00 57.72 131 ASN A N 1
ATOM 1032 C CA . ASN A 1 131 ? 16.805 9.976 -3.173 1.00 57.72 131 ASN A CA 1
ATOM 1033 C C . ASN A 1 131 ? 18.290 10.235 -3.457 1.00 57.72 131 ASN A C 1
ATOM 1035 O O . ASN A 1 131 ? 18.658 11.325 -3.902 1.00 57.72 131 ASN A O 1
ATOM 1039 N N . THR A 1 132 ? 19.136 9.216 -3.281 1.00 59.91 132 THR A N 1
ATOM 1040 C CA . THR A 1 132 ? 20.572 9.308 -3.586 1.00 59.91 132 THR A CA 1
ATOM 1041 C C . THR A 1 132 ? 20.831 9.580 -5.070 1.00 59.91 132 THR A C 1
ATOM 1043 O O . THR A 1 132 ? 21.724 10.356 -5.401 1.00 59.91 132 THR A O 1
ATOM 1046 N N . SER A 1 133 ? 20.036 8.984 -5.964 1.00 60.53 133 SER A N 1
ATOM 1047 C CA . SER A 1 133 ? 20.230 9.081 -7.419 1.00 60.53 133 SER A CA 1
ATOM 1048 C C . SER A 1 133 ? 19.712 10.385 -8.045 1.00 60.53 133 SER A C 1
ATOM 1050 O O . SER A 1 133 ? 20.192 10.781 -9.105 1.00 60.53 133 SER A O 1
ATOM 1052 N N . LEU A 1 134 ? 18.734 11.052 -7.421 1.00 58.91 134 LEU A N 1
ATOM 1053 C CA . LEU A 1 134 ? 18.125 12.293 -7.927 1.00 58.91 134 LEU A CA 1
ATOM 1054 C C . LEU A 1 134 ? 18.699 13.566 -7.285 1.00 58.91 134 LEU A C 1
ATOM 1056 O O . LEU A 1 134 ? 18.484 14.657 -7.811 1.00 58.91 134 LEU A O 1
ATOM 1060 N N . GLY A 1 135 ? 19.431 13.454 -6.170 1.00 51.16 135 GLY A N 1
ATOM 1061 C CA . GLY A 1 135 ? 20.057 14.603 -5.504 1.00 51.16 135 GLY A CA 1
ATOM 1062 C C . GLY A 1 135 ? 19.055 15.610 -4.924 1.00 51.16 135 GLY A C 1
ATOM 1063 O O . GLY A 1 135 ? 19.355 16.801 -4.857 1.00 51.16 135 GLY A O 1
ATOM 1064 N N . GLN A 1 136 ? 17.863 15.147 -4.538 1.00 53.12 136 GLN A N 1
ATOM 1065 C CA . GLN A 1 136 ? 16.812 15.959 -3.923 1.00 53.12 136 GLN A CA 1
ATOM 1066 C C . GLN A 1 136 ? 16.477 15.422 -2.527 1.00 53.12 136 GLN A C 1
ATOM 1068 O O . GLN A 1 136 ? 16.199 14.233 -2.374 1.00 53.12 136 GLN A O 1
ATOM 1073 N N . GLU A 1 137 ? 16.438 16.305 -1.526 1.00 47.09 137 GLU A N 1
ATOM 1074 C CA . GLU A 1 137 ? 15.785 16.021 -0.243 1.00 47.09 137 GLU A CA 1
ATOM 1075 C C . GLU A 1 137 ? 14.270 15.980 -0.470 1.00 47.09 137 GLU A C 1
ATOM 1077 O O . GLU A 1 137 ? 13.584 17.000 -0.454 1.00 47.09 137 GLU A O 1
ATOM 1082 N N . LYS A 1 138 ? 13.754 14.783 -0.753 1.00 51.75 138 LYS A N 1
ATOM 1083 C CA . LYS A 1 138 ? 12.319 14.509 -0.797 1.00 51.75 138 LYS A CA 1
ATOM 1084 C C . LYS A 1 138 ? 11.900 13.847 0.507 1.00 51.75 138 LYS A C 1
ATOM 1086 O O . LYS A 1 138 ? 12.504 12.851 0.912 1.00 51.75 138 LYS A O 1
ATOM 1091 N N . ASP A 1 139 ? 10.820 14.344 1.100 1.00 54.31 139 ASP A N 1
ATOM 1092 C CA . ASP A 1 139 ? 10.188 13.724 2.263 1.00 54.31 139 ASP A CA 1
ATOM 1093 C C . ASP A 1 139 ? 9.612 12.350 1.881 1.00 54.31 139 ASP A C 1
ATOM 1095 O O . ASP A 1 139 ? 8.539 12.219 1.276 1.00 54.31 139 ASP A O 1
ATOM 1099 N N . PHE A 1 140 ? 10.367 11.307 2.219 1.00 60.84 140 PHE A N 1
ATOM 1100 C CA . PHE A 1 140 ? 9.973 9.910 2.115 1.00 60.84 140 PHE A CA 1
ATOM 1101 C C . PHE A 1 140 ? 9.980 9.300 3.511 1.00 60.84 140 PHE A C 1
ATOM 1103 O O . PHE A 1 140 ? 11.038 9.083 4.091 1.00 60.84 140 PHE A O 1
ATOM 1110 N N . PHE A 1 141 ? 8.790 9.003 4.026 1.00 63.12 141 PHE A N 1
ATOM 1111 C CA . PHE A 1 141 ? 8.622 8.365 5.326 1.00 63.12 141 PHE A CA 1
ATOM 1112 C C . PHE A 1 141 ? 8.418 6.861 5.161 1.00 63.12 141 PHE A C 1
ATOM 1114 O O . PHE A 1 141 ? 7.526 6.409 4.435 1.00 63.12 141 PHE A O 1
ATOM 1121 N N . THR A 1 142 ? 9.231 6.093 5.870 1.00 69.75 142 THR A N 1
ATOM 1122 C CA . THR A 1 142 ? 9.145 4.638 5.985 1.00 69.75 142 THR A CA 1
ATOM 1123 C C . THR A 1 142 ? 8.625 4.231 7.370 1.00 69.75 142 THR A C 1
ATOM 1125 O O . THR A 1 142 ? 8.360 5.066 8.238 1.00 69.75 142 THR A O 1
ATOM 1128 N N . SER A 1 143 ? 8.490 2.923 7.596 1.00 72.81 143 SER A N 1
ATOM 1129 C CA . SER A 1 143 ? 8.290 2.335 8.927 1.00 72.81 143 SER A CA 1
ATOM 1130 C C . SER A 1 143 ? 9.337 2.804 9.942 1.00 72.81 143 SER A C 1
ATOM 1132 O O . SER A 1 143 ? 8.986 3.139 11.071 1.00 72.81 143 SER A O 1
ATOM 1134 N N . PHE A 1 144 ? 10.605 2.884 9.527 1.00 70.69 144 PHE A N 1
ATOM 1135 C CA . PHE A 1 144 ? 11.718 3.289 10.384 1.00 70.69 144 PHE A CA 1
ATOM 1136 C C . PHE A 1 144 ? 11.565 4.732 10.884 1.00 70.69 144 PHE A C 1
ATOM 1138 O O . PHE A 1 144 ? 11.764 5.001 12.067 1.00 70.69 144 PHE A O 1
ATOM 1145 N N . ASP A 1 145 ? 11.149 5.654 10.013 1.00 72.38 145 ASP A N 1
ATOM 1146 C CA . ASP A 1 145 ? 10.974 7.067 10.368 1.00 72.38 145 ASP A CA 1
ATOM 1147 C C . ASP A 1 145 ? 9.818 7.268 11.355 1.00 72.38 145 ASP A C 1
ATOM 1149 O O . ASP A 1 145 ? 9.920 8.076 12.280 1.00 72.38 145 ASP A O 1
ATOM 1153 N N . LEU A 1 146 ? 8.738 6.489 11.204 1.00 76.88 146 LEU A N 1
ATOM 1154 C CA . LEU A 1 146 ? 7.626 6.459 12.155 1.00 76.88 146 LEU A CA 1
ATOM 1155 C C . LEU A 1 146 ? 8.065 5.904 13.518 1.00 76.88 146 LEU A C 1
ATOM 1157 O O . LEU A 1 146 ? 7.775 6.513 14.547 1.00 76.88 146 LEU A O 1
ATOM 1161 N N . GLU A 1 147 ? 8.780 4.778 13.537 1.00 79.00 147 GLU A N 1
ATOM 1162 C CA . GLU A 1 147 ? 9.294 4.158 14.765 1.00 79.00 147 GLU A CA 1
ATOM 1163 C C . GLU A 1 147 ? 10.259 5.091 15.510 1.00 79.00 147 GLU A C 1
ATOM 1165 O O . GLU A 1 147 ? 10.132 5.290 16.721 1.00 79.00 147 GLU A O 1
ATOM 1170 N N . GLU A 1 148 ? 11.166 5.744 14.784 1.00 74.75 148 GLU A N 1
ATOM 1171 C CA . GLU A 1 148 ? 12.105 6.731 15.314 1.00 74.75 148 GLU A CA 1
ATOM 1172 C C . GLU A 1 148 ? 11.391 7.998 15.824 1.00 74.75 148 GLU A C 1
ATOM 1174 O O . GLU A 1 148 ? 11.754 8.533 16.879 1.00 74.75 148 GLU A O 1
ATOM 1179 N N . ALA A 1 149 ? 10.344 8.463 15.134 1.00 73.25 149 ALA A N 1
ATOM 1180 C CA . ALA A 1 149 ? 9.514 9.580 15.582 1.00 73.25 149 ALA A CA 1
ATOM 1181 C C . ALA A 1 149 ? 8.712 9.236 16.849 1.00 73.25 149 ALA A C 1
ATOM 1183 O O . ALA A 1 149 ? 8.659 10.057 17.772 1.00 73.25 149 ALA A O 1
ATOM 1184 N N . CYS A 1 150 ? 8.133 8.034 16.932 1.00 79.94 150 CYS A N 1
ATOM 1185 C CA . CYS A 1 150 ? 7.456 7.542 18.132 1.00 79.94 150 CYS A CA 1
ATOM 1186 C C . CYS A 1 150 ? 8.436 7.420 19.307 1.00 79.94 150 CYS A C 1
ATOM 1188 O O . CYS A 1 150 ? 8.155 7.939 20.390 1.00 79.94 150 CYS A O 1
ATOM 1190 N N . ARG A 1 151 ? 9.621 6.835 19.082 1.00 81.88 151 ARG A N 1
ATOM 1191 C CA . ARG A 1 151 ? 10.688 6.705 20.087 1.00 81.88 151 ARG A CA 1
ATOM 1192 C C . ARG A 1 151 ? 11.128 8.065 20.634 1.00 81.88 151 ARG A C 1
ATOM 1194 O O . ARG A 1 151 ? 11.197 8.233 21.849 1.00 81.88 151 ARG A O 1
ATOM 1201 N N . LYS A 1 152 ? 11.379 9.050 19.762 1.00 77.75 152 LYS A N 1
ATOM 1202 C CA . LYS A 1 152 ? 11.735 10.431 20.150 1.00 77.75 152 LYS A CA 1
ATOM 1203 C C . LYS A 1 152 ? 10.651 11.125 20.983 1.00 77.75 152 LYS A C 1
ATOM 1205 O O . LYS A 1 152 ? 10.978 11.957 21.823 1.00 77.75 152 LYS A O 1
ATOM 1210 N N . GLN A 1 153 ? 9.382 10.783 20.763 1.00 83.94 153 GLN A N 1
ATOM 1211 C CA . GLN A 1 153 ? 8.228 11.360 21.461 1.00 83.94 153 GLN A CA 1
ATOM 1212 C C . GLN A 1 153 ? 7.762 10.533 22.675 1.00 83.94 153 GLN A C 1
ATOM 1214 O O . GLN A 1 153 ? 6.776 10.898 23.309 1.00 83.94 153 GLN A O 1
ATOM 1219 N N . ASN A 1 154 ? 8.455 9.439 23.017 1.00 86.75 154 ASN A N 1
ATOM 1220 C CA . ASN A 1 154 ? 8.039 8.456 24.031 1.00 86.75 154 ASN A CA 1
ATOM 1221 C C . ASN A 1 154 ? 6.632 7.864 23.786 1.00 86.75 154 ASN A C 1
ATOM 1223 O O . ASN A 1 154 ? 5.929 7.487 24.724 1.00 86.75 154 ASN A O 1
ATOM 1227 N N . ILE A 1 155 ? 6.218 7.764 22.520 1.00 85.25 155 ILE A N 1
ATOM 1228 C CA . ILE A 1 155 ? 4.965 7.121 22.114 1.00 85.25 155 ILE A CA 1
ATOM 1229 C C . ILE A 1 155 ? 5.216 5.616 22.001 1.00 85.25 155 ILE A C 1
ATOM 1231 O O . ILE A 1 155 ? 6.008 5.170 21.170 1.00 85.25 155 ILE A O 1
ATOM 1235 N N . MET A 1 156 ? 4.533 4.824 22.828 1.00 89.38 156 MET A N 1
ATOM 1236 C CA . MET A 1 156 ? 4.661 3.369 22.807 1.00 89.38 156 MET A CA 1
ATOM 1237 C C . MET A 1 156 ? 3.849 2.762 21.657 1.00 89.38 156 MET A C 1
ATOM 1239 O O . MET A 1 156 ? 2.620 2.704 21.703 1.00 89.38 156 MET A O 1
ATOM 1243 N N . ILE A 1 157 ? 4.545 2.240 20.650 1.00 90.62 157 ILE A N 1
ATOM 1244 C CA . ILE A 1 157 ? 3.958 1.308 19.684 1.00 90.62 157 ILE A CA 1
ATOM 1245 C C . ILE A 1 157 ? 3.695 -0.003 20.431 1.00 90.62 157 ILE A C 1
ATOM 1247 O O . ILE A 1 157 ? 4.620 -0.629 20.945 1.00 90.62 157 ILE A O 1
ATOM 1251 N N . SER A 1 158 ? 2.428 -0.393 20.536 1.00 90.12 158 SER A N 1
ATOM 1252 C CA . SER A 1 158 ? 2.009 -1.575 21.294 1.00 90.12 158 SER A CA 1
ATOM 1253 C C . SER A 1 158 ? 2.044 -2.852 20.460 1.00 90.12 158 SER A C 1
ATOM 1255 O O . SER A 1 158 ? 2.191 -3.937 21.012 1.00 90.12 158 SER A O 1
ATOM 1257 N N . GLU A 1 159 ? 1.858 -2.736 19.144 1.00 92.38 159 GLU A N 1
ATOM 1258 C CA . GLU A 1 159 ? 1.884 -3.859 18.210 1.00 92.38 159 GLU A CA 1
ATOM 1259 C C . GLU A 1 159 ? 2.177 -3.361 16.786 1.00 92.38 159 GLU A C 1
ATOM 1261 O O . GLU A 1 159 ? 1.739 -2.274 16.399 1.00 92.38 159 GLU A O 1
ATOM 1266 N N . VAL A 1 160 ? 2.893 -4.168 16.000 1.00 93.00 160 VAL A N 1
ATOM 1267 C CA . VAL A 1 160 ? 3.134 -3.936 14.569 1.00 93.00 160 VAL A CA 1
ATOM 1268 C C . VAL A 1 160 ? 2.694 -5.182 13.813 1.00 93.00 160 VAL A C 1
ATOM 1270 O O . VAL A 1 160 ? 3.169 -6.281 14.096 1.00 93.00 160 VAL A O 1
ATOM 1273 N N . GLN A 1 161 ? 1.778 -5.023 12.861 1.00 93.44 161 GLN A N 1
ATOM 1274 C CA . GLN A 1 161 ? 1.236 -6.131 12.077 1.00 93.44 161 GLN A CA 1
ATOM 1275 C C . GLN A 1 161 ? 1.592 -5.951 10.590 1.00 93.44 161 GLN A C 1
ATOM 1277 O O . GLN A 1 161 ? 1.166 -4.959 9.992 1.00 93.44 161 GLN A O 1
ATOM 1282 N N . PRO A 1 162 ? 2.356 -6.873 9.971 1.00 91.12 162 PRO A N 1
ATOM 1283 C CA . PRO A 1 162 ? 2.750 -6.761 8.570 1.00 91.12 162 PRO A CA 1
ATOM 1284 C C . PRO A 1 162 ? 1.588 -7.073 7.618 1.00 91.12 162 PRO A C 1
ATOM 1286 O O . PRO A 1 162 ? 0.718 -7.902 7.897 1.00 91.12 162 PRO A O 1
ATOM 1289 N N . ILE A 1 163 ? 1.611 -6.419 6.461 1.00 91.56 163 ILE A N 1
ATOM 1290 C CA . ILE A 1 163 ? 0.610 -6.489 5.398 1.00 91.56 163 ILE A CA 1
ATOM 1291 C C . ILE A 1 163 ? 1.365 -6.635 4.075 1.00 91.56 163 ILE A C 1
ATOM 1293 O O . ILE A 1 163 ? 1.805 -5.653 3.480 1.00 91.56 163 ILE A O 1
ATOM 1297 N N . GLY A 1 164 ? 1.555 -7.884 3.649 1.00 89.81 164 GLY A N 1
ATOM 1298 C CA . GLY A 1 164 ? 2.297 -8.215 2.433 1.00 89.81 164 GLY A CA 1
ATOM 1299 C C . GLY A 1 164 ? 1.487 -7.958 1.164 1.00 89.81 164 GLY A C 1
ATOM 1300 O O . GLY A 1 164 ? 0.354 -8.433 1.025 1.00 89.81 164 GLY A O 1
ATOM 1301 N N . ILE A 1 165 ? 2.094 -7.242 0.224 1.00 90.00 165 ILE A N 1
ATOM 1302 C CA . ILE A 1 165 ? 1.622 -7.047 -1.151 1.00 90.00 165 ILE A CA 1
ATOM 1303 C C . ILE A 1 165 ? 2.820 -7.210 -2.064 1.00 90.00 165 ILE A C 1
ATOM 1305 O O . ILE A 1 165 ? 3.965 -7.097 -1.645 1.00 90.00 165 ILE A O 1
ATOM 1309 N N . TYR A 1 166 ? 2.547 -7.516 -3.317 1.00 92.00 166 TYR A N 1
ATOM 1310 C CA . TYR A 1 166 ? 3.544 -7.916 -4.283 1.00 92.00 166 TYR A CA 1
ATOM 1311 C C . TYR A 1 166 ? 3.053 -7.382 -5.623 1.00 92.00 166 TYR A C 1
ATOM 1313 O O . TYR A 1 166 ? 1.993 -7.792 -6.102 1.00 92.00 166 TYR A O 1
ATOM 1321 N N . VAL A 1 167 ? 3.747 -6.378 -6.159 1.00 93.50 167 VAL A N 1
ATOM 1322 C CA . VAL A 1 167 ? 3.281 -5.608 -7.321 1.00 93.50 167 VAL A CA 1
ATOM 1323 C C . VAL A 1 167 ? 3.992 -6.126 -8.556 1.00 93.50 167 VAL A C 1
ATOM 1325 O O . VAL A 1 167 ? 5.217 -6.054 -8.631 1.00 93.50 167 VAL A O 1
ATOM 1328 N N .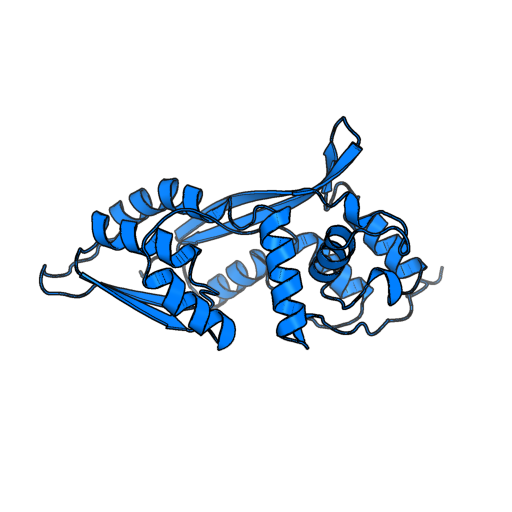 ASN A 1 168 ? 3.246 -6.635 -9.536 1.00 94.56 168 ASN A N 1
ATOM 1329 C CA . ASN A 1 168 ? 3.847 -6.984 -10.816 1.00 94.56 168 ASN A CA 1
ATOM 1330 C C . ASN A 1 168 ? 4.230 -5.693 -11.554 1.00 94.56 168 ASN A C 1
ATOM 1332 O O . ASN A 1 168 ? 3.365 -4.931 -11.980 1.00 94.56 168 ASN A O 1
ATOM 1336 N N . VAL A 1 169 ? 5.536 -5.461 -11.672 1.00 95.56 169 VAL A N 1
ATOM 1337 C CA . VAL A 1 169 ? 6.150 -4.289 -12.310 1.00 95.56 169 VAL A CA 1
ATOM 1338 C C . VAL A 1 169 ? 6.788 -4.649 -13.656 1.00 95.56 169 VAL A C 1
ATOM 1340 O O . VAL A 1 169 ? 7.592 -3.887 -14.183 1.00 95.56 169 VAL A O 1
ATOM 1343 N N . SER A 1 170 ? 6.450 -5.806 -14.237 1.00 95.56 170 SER A N 1
ATOM 1344 C CA . SER A 1 170 ? 7.045 -6.284 -15.499 1.00 95.56 170 SER A CA 1
ATOM 1345 C C . SER A 1 170 ? 6.830 -5.302 -16.657 1.00 95.56 170 SER A C 1
ATOM 1347 O O . SER A 1 170 ? 7.750 -5.074 -17.435 1.00 95.56 170 SER A O 1
ATOM 1349 N N . CYS A 1 171 ? 5.664 -4.652 -16.714 1.00 94.38 171 CYS A N 1
ATOM 1350 C CA . CYS A 1 171 ? 5.337 -3.618 -17.701 1.00 94.38 171 CYS A CA 1
ATOM 1351 C C . CYS A 1 171 ? 6.142 -2.313 -17.547 1.00 94.38 171 CYS A C 1
ATOM 1353 O O . CYS A 1 171 ? 6.107 -1.473 -18.437 1.00 94.38 171 CYS A O 1
ATOM 1355 N N . CYS A 1 172 ? 6.887 -2.119 -16.452 1.00 95.31 172 CYS A N 1
ATOM 1356 C CA . CYS A 1 172 ? 7.801 -0.981 -16.301 1.00 95.31 172 CYS A CA 1
ATOM 1357 C C . CYS A 1 172 ? 9.122 -1.174 -17.070 1.00 95.31 172 CYS A C 1
ATOM 1359 O O . CYS A 1 172 ? 9.922 -0.242 -17.147 1.00 95.31 172 CYS A O 1
ATOM 1361 N N . PHE A 1 173 ? 9.382 -2.380 -17.592 1.00 94.62 173 PHE A N 1
ATOM 1362 C CA . PHE A 1 173 ? 10.621 -2.737 -18.293 1.00 94.62 173 PHE A CA 1
ATOM 1363 C C . PHE A 1 173 ? 10.508 -2.695 -19.819 1.00 94.62 173 PHE A C 1
ATOM 1365 O O . PHE A 1 173 ? 11.525 -2.875 -20.494 1.00 94.62 173 PHE A O 1
ATOM 1372 N N . ASP A 1 174 ? 9.310 -2.457 -20.354 1.00 93.62 174 ASP A N 1
ATOM 1373 C CA . ASP A 1 174 ? 9.105 -2.310 -21.792 1.00 93.62 174 ASP A CA 1
ATOM 1374 C C . ASP A 1 174 ? 9.827 -1.047 -22.312 1.00 93.62 174 ASP A C 1
ATOM 1376 O O . ASP A 1 174 ? 10.009 -0.071 -21.569 1.00 93.62 174 ASP A O 1
ATOM 1380 N N . PRO A 1 175 ? 10.268 -1.023 -23.583 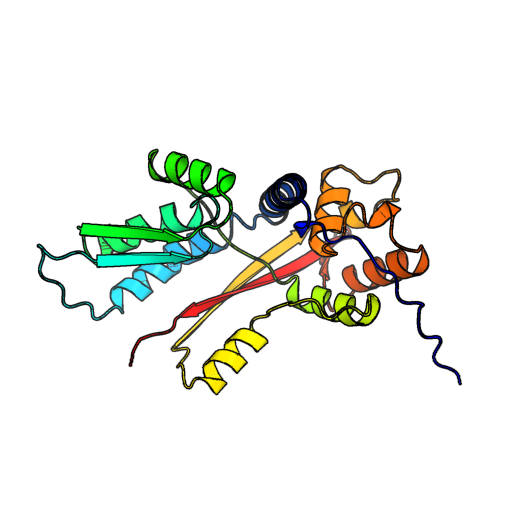1.00 90.81 175 PRO A N 1
ATOM 1381 C CA . PRO A 1 175 ? 10.887 0.162 -24.169 1.00 90.81 175 PRO A CA 1
ATOM 1382 C C . PRO A 1 175 ? 9.989 1.413 -24.058 1.00 90.81 175 PRO A C 1
ATOM 1384 O O . PRO A 1 175 ? 8.771 1.291 -24.180 1.00 90.81 175 PRO A O 1
ATOM 1387 N N . PRO A 1 176 ? 10.533 2.640 -23.901 1.00 90.19 176 PRO A N 1
ATOM 1388 C CA . PRO A 1 176 ? 9.725 3.846 -23.658 1.00 90.19 176 PRO A CA 1
ATOM 1389 C C . PRO A 1 176 ? 8.639 4.165 -24.699 1.00 90.19 176 PRO A C 1
ATOM 1391 O O . PRO A 1 176 ? 7.699 4.893 -24.382 1.00 90.19 176 PRO A O 1
ATOM 1394 N N . GLN A 1 177 ? 8.787 3.660 -25.929 1.00 89.38 177 GLN A N 1
ATOM 1395 C CA . GLN A 1 177 ? 7.819 3.772 -27.027 1.00 89.38 177 GLN A CA 1
ATOM 1396 C C . GLN A 1 177 ? 6.767 2.644 -27.074 1.00 89.38 177 GLN A C 1
ATOM 1398 O O . GLN A 1 177 ? 5.797 2.752 -27.817 1.00 89.38 177 GLN A O 1
ATOM 1403 N N . GLU A 1 178 ? 6.972 1.571 -26.310 1.00 92.69 178 GLU A N 1
ATOM 1404 C CA . GLU A 1 178 ? 6.123 0.371 -26.225 1.00 92.69 178 GLU A CA 1
ATOM 1405 C C . GLU A 1 178 ? 5.421 0.239 -24.861 1.00 92.69 178 GLU A C 1
ATOM 1407 O O . GLU A 1 178 ? 4.536 -0.601 -24.711 1.00 92.69 178 GLU A O 1
ATOM 1412 N N . LEU A 1 179 ? 5.771 1.089 -23.884 1.00 92.44 179 LEU A N 1
ATOM 1413 C CA . LEU A 1 179 ? 5.113 1.153 -22.580 1.00 92.44 179 LEU A CA 1
ATOM 1414 C C . LEU A 1 179 ? 3.592 1.270 -22.721 1.00 92.44 179 LEU A C 1
ATOM 1416 O O . LEU A 1 179 ? 3.060 2.239 -23.270 1.00 92.44 179 LEU A O 1
ATOM 1420 N N . THR A 1 180 ? 2.897 0.307 -22.122 1.00 93.81 180 THR A N 1
ATOM 1421 C CA . THR A 1 180 ? 1.459 0.405 -21.862 1.00 93.81 180 THR A CA 1
ATOM 1422 C C . THR A 1 180 ? 1.145 1.604 -20.964 1.00 93.81 180 THR A C 1
ATOM 1424 O O . THR A 1 180 ? 2.003 2.101 -20.230 1.00 93.81 180 THR A O 1
ATOM 1427 N N . GLU A 1 181 ? -0.107 2.063 -20.983 1.00 91.75 181 GLU A N 1
ATOM 1428 C CA . GLU A 1 181 ? -0.571 3.136 -20.097 1.00 91.75 181 GLU A CA 1
ATOM 1429 C C . GLU A 1 181 ? -0.320 2.797 -18.616 1.00 91.75 181 GLU A C 1
ATOM 1431 O O . GLU A 1 181 ? 0.242 3.614 -17.884 1.00 91.75 181 GLU A O 1
ATOM 1436 N N . ASP A 1 182 ? -0.627 1.558 -18.218 1.00 91.75 182 ASP A N 1
ATOM 1437 C CA . ASP A 1 182 ? -0.332 1.011 -16.893 1.00 91.75 182 ASP A CA 1
ATOM 1438 C C . ASP A 1 182 ? 1.171 0.993 -16.594 1.00 91.75 182 ASP A C 1
ATOM 1440 O O . ASP A 1 182 ? 1.570 1.436 -15.523 1.00 91.75 182 ASP A O 1
ATOM 1444 N N . GLY A 1 183 ? 2.013 0.533 -17.528 1.00 93.56 183 GLY A N 1
ATOM 1445 C CA . GLY A 1 183 ? 3.471 0.513 -17.358 1.00 93.56 183 GLY A CA 1
ATOM 1446 C C . GLY A 1 183 ? 4.069 1.908 -17.165 1.00 93.56 183 GLY A C 1
ATOM 1447 O O . GLY A 1 183 ? 4.911 2.101 -16.287 1.00 93.56 183 GLY A O 1
ATOM 1448 N N . ARG A 1 184 ? 3.582 2.903 -17.919 1.00 94.38 184 ARG A N 1
ATOM 1449 C CA . ARG A 1 184 ? 3.979 4.310 -17.764 1.00 94.38 184 ARG A CA 1
ATOM 1450 C C . ARG A 1 184 ? 3.568 4.859 -16.398 1.00 94.38 184 ARG A C 1
ATOM 1452 O O . ARG A 1 184 ? 4.435 5.298 -15.652 1.00 94.38 184 ARG A O 1
ATOM 1459 N N . TYR A 1 185 ? 2.283 4.800 -16.040 1.00 92.81 185 TYR A N 1
ATOM 1460 C CA . TYR A 1 185 ? 1.806 5.355 -14.767 1.00 92.81 185 TYR A CA 1
ATOM 1461 C C . TYR A 1 185 ? 2.341 4.601 -13.542 1.00 92.81 185 TYR A C 1
ATOM 1463 O O . TYR A 1 185 ? 2.609 5.209 -12.506 1.00 92.81 185 TYR A O 1
ATOM 1471 N N . LEU A 1 186 ? 2.562 3.288 -13.641 1.00 92.75 186 LEU A N 1
ATOM 1472 C CA . LEU A 1 186 ? 3.189 2.517 -12.571 1.00 92.75 186 LEU A CA 1
ATOM 1473 C C . LEU A 1 186 ? 4.650 2.942 -12.370 1.00 92.75 186 LEU A C 1
ATOM 1475 O O . LEU A 1 186 ? 5.053 3.176 -11.231 1.00 92.75 186 LEU A O 1
ATOM 1479 N N . LEU A 1 187 ? 5.421 3.109 -13.449 1.00 93.44 187 LEU A N 1
ATOM 1480 C CA . LEU A 1 187 ? 6.803 3.594 -13.387 1.00 93.44 187 LEU A CA 1
ATOM 1481 C C . LEU A 1 187 ? 6.887 5.045 -12.881 1.00 93.44 187 LEU A C 1
ATOM 1483 O O . LEU A 1 187 ? 7.741 5.348 -12.046 1.00 93.44 187 LEU A O 1
ATOM 1487 N N . ASP A 1 188 ? 5.979 5.919 -13.313 1.00 93.19 188 ASP A N 1
ATOM 1488 C CA . ASP A 1 188 ? 5.886 7.317 -12.872 1.00 93.19 188 ASP A CA 1
ATOM 1489 C C . ASP A 1 188 ? 5.511 7.422 -11.382 1.00 93.19 188 ASP A C 1
ATOM 1491 O O . ASP A 1 188 ? 6.130 8.187 -10.637 1.00 93.19 188 ASP A O 1
ATOM 1495 N N . THR A 1 189 ? 4.585 6.581 -10.903 1.00 88.12 189 THR A N 1
ATOM 1496 C CA . THR A 1 189 ? 4.244 6.458 -9.472 1.00 88.12 189 THR A CA 1
ATOM 1497 C C . THR A 1 189 ? 5.438 5.971 -8.654 1.00 88.12 189 THR A C 1
ATOM 1499 O O . THR A 1 189 ? 5.791 6.566 -7.634 1.00 88.12 189 THR A O 1
ATOM 1502 N N . ILE A 1 190 ? 6.074 4.88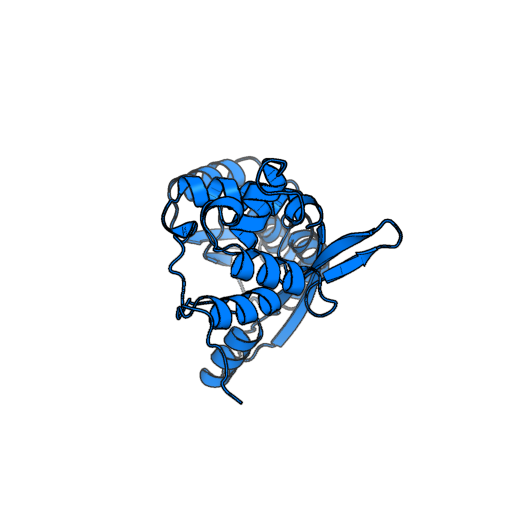6 -9.107 1.00 89.06 190 ILE A N 1
ATOM 1503 C CA . ILE A 1 190 ? 7.228 4.255 -8.459 1.00 89.06 190 ILE A CA 1
ATOM 1504 C C . ILE A 1 190 ? 8.383 5.262 -8.337 1.00 89.06 190 ILE A C 1
ATOM 1506 O O . ILE A 1 190 ? 8.967 5.395 -7.261 1.00 89.06 190 ILE A O 1
ATOM 1510 N N . THR A 1 191 ? 8.647 6.037 -9.395 1.00 88.94 191 THR A N 1
ATOM 1511 C CA . THR A 1 191 ? 9.713 7.055 -9.455 1.00 88.94 191 THR A CA 1
ATOM 1512 C C . THR A 1 191 ? 9.313 8.453 -8.969 1.00 88.94 191 THR A C 1
ATOM 1514 O O . THR A 1 191 ? 10.143 9.369 -8.971 1.00 88.94 191 THR A O 1
ATOM 1517 N N . ARG A 1 192 ? 8.051 8.637 -8.558 1.00 82.06 192 ARG A N 1
ATOM 1518 C CA . ARG A 1 192 ? 7.412 9.928 -8.243 1.00 82.06 192 ARG A CA 1
ATOM 1519 C C . ARG A 1 192 ? 7.659 11.026 -9.290 1.00 82.06 192 ARG A C 1
ATOM 1521 O O . ARG A 1 192 ? 7.742 12.203 -8.936 1.00 82.06 192 ARG A O 1
ATOM 1528 N N . SER A 1 193 ? 7.784 10.665 -10.564 1.00 87.88 193 SER A N 1
ATOM 1529 C CA . SER A 1 193 ? 8.245 11.562 -11.630 1.00 87.88 193 SER A CA 1
ATOM 1530 C C . SER A 1 193 ? 7.308 11.517 -12.835 1.00 87.88 193 SER A C 1
ATOM 1532 O O . SER A 1 193 ? 6.918 10.443 -13.271 1.00 87.88 193 SER A O 1
ATOM 1534 N N . VAL A 1 194 ? 6.953 12.677 -13.391 1.00 87.81 194 VAL A N 1
ATOM 1535 C CA . VAL A 1 194 ? 6.063 12.776 -14.563 1.00 87.81 194 VAL A CA 1
ATOM 1536 C C . VAL A 1 194 ? 6.757 12.242 -15.821 1.00 87.81 194 VAL A C 1
ATOM 1538 O O . VAL A 1 194 ? 7.789 12.782 -16.236 1.00 87.81 194 VAL A O 1
ATOM 1541 N N . ASN A 1 195 ? 6.155 11.237 -16.469 1.00 90.31 195 ASN A N 1
ATOM 1542 C CA . ASN A 1 195 ? 6.637 10.606 -17.701 1.00 90.31 195 ASN A CA 1
ATOM 1543 C C . ASN A 1 195 ? 8.133 10.223 -17.617 1.00 90.31 195 ASN A C 1
ATOM 1545 O O . ASN A 1 195 ? 8.924 10.557 -18.506 1.00 90.31 195 ASN A O 1
ATOM 1549 N N . PHE A 1 196 ? 8.540 9.566 -16.525 1.00 93.25 196 PHE A N 1
ATOM 1550 C CA . PHE A 1 196 ? 9.925 9.216 -16.192 1.00 93.25 196 PHE A CA 1
ATOM 1551 C C . PHE A 1 196 ? 10.641 8.517 -17.349 1.00 93.25 196 PHE A C 1
ATOM 1553 O O . PHE A 1 196 ? 11.788 8.834 -17.665 1.00 93.25 196 PHE A O 1
ATOM 1560 N N . ALA A 1 197 ? 9.955 7.594 -18.027 1.00 92.56 197 ALA A N 1
ATOM 1561 C CA . ALA A 1 197 ? 10.523 6.855 -19.148 1.00 92.56 197 ALA A CA 1
ATOM 1562 C C . ALA A 1 197 ? 10.975 7.759 -20.307 1.00 92.56 197 ALA A C 1
ATOM 1564 O O . ALA A 1 197 ? 11.936 7.416 -21.000 1.00 92.56 197 ALA A O 1
ATOM 1565 N N . GLN A 1 198 ? 10.312 8.900 -20.510 1.00 90.62 198 GLN A N 1
ATOM 1566 C CA . GLN A 1 198 ? 10.608 9.866 -21.566 1.00 90.62 198 GLN A CA 1
ATOM 1567 C C . GLN A 1 198 ? 11.491 11.027 -21.077 1.00 90.62 198 GLN A C 1
ATOM 1569 O O . GLN A 1 198 ? 12.262 11.565 -21.870 1.00 90.62 198 GLN A O 1
ATOM 1574 N N . THR A 1 199 ? 11.396 11.415 -19.800 1.00 90.38 199 THR A N 1
ATOM 1575 C CA . THR A 1 199 ? 12.089 12.592 -19.244 1.00 90.38 199 THR A CA 1
ATOM 1576 C C . THR A 1 199 ? 13.437 12.275 -18.594 1.00 90.38 199 THR A C 1
ATOM 1578 O O . THR A 1 199 ? 14.332 13.121 -18.625 1.00 90.38 199 THR A O 1
ATOM 1581 N N . ALA A 1 200 ? 13.632 11.077 -18.035 1.00 90.94 200 ALA A N 1
ATOM 1582 C CA . ALA A 1 200 ? 14.889 10.691 -17.397 1.00 90.94 200 ALA A CA 1
ATOM 1583 C C . ALA A 1 200 ? 16.021 10.457 -18.413 1.00 90.94 200 ALA A C 1
ATOM 1585 O O . ALA A 1 200 ? 15.826 9.876 -19.486 1.00 90.94 200 ALA A O 1
ATOM 1586 N N . ALA A 1 201 ? 17.239 10.859 -18.043 1.00 92.44 201 ALA A N 1
ATOM 1587 C CA . ALA A 1 201 ? 18.451 10.566 -18.796 1.00 92.44 201 ALA A CA 1
ATOM 1588 C C . ALA A 1 201 ? 18.628 9.047 -18.970 1.00 92.44 201 ALA A C 1
ATOM 1590 O O . ALA A 1 201 ? 18.320 8.264 -18.071 1.00 92.44 201 ALA A O 1
ATOM 1591 N N . ALA A 1 202 ? 19.149 8.619 -20.124 1.00 91.38 202 ALA A N 1
ATOM 1592 C CA . ALA A 1 202 ? 19.174 7.203 -20.499 1.00 91.38 202 ALA A CA 1
ATOM 1593 C C . ALA A 1 202 ? 19.905 6.304 -19.481 1.00 91.38 202 ALA A C 1
ATOM 1595 O O . ALA A 1 202 ? 19.409 5.220 -19.175 1.00 91.38 202 ALA A O 1
ATOM 1596 N N . GLU A 1 203 ? 21.031 6.762 -18.923 1.00 90.31 203 GLU A N 1
ATOM 1597 C CA . GLU A 1 203 ? 21.767 6.017 -17.892 1.00 90.31 203 GLU A CA 1
ATOM 1598 C C . GLU A 1 203 ? 21.027 6.003 -16.544 1.00 90.31 203 GLU A C 1
ATOM 1600 O O . GLU A 1 203 ? 20.905 4.937 -15.950 1.00 90.31 203 GLU A O 1
ATOM 1605 N N . LEU A 1 204 ? 20.417 7.119 -16.113 1.00 89.38 204 LEU A N 1
ATOM 1606 C CA . LEU A 1 204 ? 19.574 7.151 -14.907 1.00 89.38 204 LEU A CA 1
ATOM 1607 C C . LEU A 1 204 ? 18.394 6.175 -15.031 1.00 89.38 204 LEU A C 1
ATOM 1609 O O . LEU A 1 204 ? 18.167 5.362 -14.140 1.00 89.38 204 LEU A O 1
ATOM 1613 N N . ARG A 1 205 ? 17.672 6.197 -16.160 1.00 93.44 205 ARG A N 1
ATOM 1614 C CA . ARG A 1 205 ? 16.560 5.271 -16.433 1.00 93.44 205 ARG A CA 1
ATOM 1615 C C . ARG A 1 205 ? 17.021 3.811 -16.390 1.00 93.44 205 ARG A C 1
ATOM 1617 O O . ARG A 1 205 ? 16.351 2.967 -15.802 1.00 93.44 205 ARG A O 1
ATOM 1624 N N . LYS A 1 206 ? 18.174 3.513 -16.991 1.00 92.81 206 LYS A N 1
ATOM 1625 C CA . LYS A 1 206 ? 18.792 2.179 -17.015 1.00 92.81 206 LYS A CA 1
ATOM 1626 C C . LYS A 1 206 ? 19.215 1.706 -15.623 1.00 92.81 206 LYS A C 1
ATOM 1628 O O . LYS A 1 206 ? 18.979 0.545 -15.299 1.00 92.81 206 LYS A O 1
ATOM 1633 N N . ASP A 1 207 ? 19.800 2.574 -14.802 1.00 92.44 207 ASP A N 1
ATOM 1634 C CA . ASP A 1 207 ? 20.216 2.242 -13.436 1.00 92.44 207 ASP A CA 1
ATOM 1635 C C . ASP A 1 207 ? 19.017 2.075 -12.495 1.00 92.44 207 ASP A C 1
ATOM 1637 O O . ASP A 1 207 ? 18.972 1.103 -11.743 1.00 92.44 207 ASP A O 1
ATOM 1641 N N . VAL A 1 208 ? 17.997 2.930 -12.614 1.00 92.75 208 VAL A N 1
ATOM 1642 C CA . VAL A 1 208 ? 16.730 2.809 -11.874 1.00 92.75 208 VAL A CA 1
ATOM 1643 C C . VAL A 1 208 ? 16.006 1.506 -12.206 1.00 92.75 208 VAL A C 1
ATOM 1645 O O . VAL A 1 208 ? 15.610 0.787 -11.290 1.00 92.75 208 VAL A O 1
ATOM 1648 N N . LEU A 1 209 ? 15.879 1.144 -13.488 1.00 95.31 209 LEU A N 1
ATOM 1649 C CA . LEU A 1 209 ? 15.277 -0.137 -13.873 1.00 95.31 209 LEU A CA 1
ATOM 1650 C C . LEU A 1 209 ? 16.143 -1.326 -13.420 1.00 95.31 209 LEU A C 1
ATOM 1652 O O . LEU A 1 209 ? 15.612 -2.306 -12.899 1.00 95.31 209 LEU A O 1
ATOM 1656 N N . ARG A 1 210 ? 17.477 -1.243 -13.532 1.00 95.00 210 ARG A N 1
ATOM 1657 C CA . ARG A 1 210 ? 18.380 -2.290 -13.018 1.00 95.00 210 ARG A CA 1
ATOM 1658 C C . ARG A 1 210 ? 18.185 -2.511 -11.515 1.00 95.00 210 ARG A C 1
ATOM 1660 O O . ARG A 1 210 ? 18.107 -3.661 -11.091 1.00 95.00 210 ARG A O 1
ATOM 1667 N N . PHE A 1 211 ? 18.078 -1.437 -10.731 1.00 92.75 211 PHE A N 1
ATOM 1668 C CA . PHE A 1 211 ? 17.859 -1.522 -9.289 1.00 92.75 211 PHE A CA 1
ATOM 1669 C C . PHE A 1 211 ? 16.450 -2.028 -8.948 1.00 92.75 211 PHE A C 1
ATOM 1671 O O . PHE A 1 211 ? 16.321 -2.936 -8.129 1.00 92.75 211 PHE A O 1
ATOM 1678 N N . LEU A 1 212 ? 15.408 -1.556 -9.646 1.00 94.00 212 LEU A N 1
ATOM 1679 C CA . LEU A 1 212 ? 14.033 -2.051 -9.489 1.00 94.00 212 LEU A CA 1
ATOM 1680 C C . LEU A 1 212 ? 13.937 -3.570 -9.705 1.00 94.00 212 LEU A C 1
ATOM 1682 O O . LEU A 1 212 ? 13.183 -4.237 -9.003 1.00 94.00 212 LEU A O 1
ATOM 1686 N N . ARG A 1 213 ? 14.709 -4.124 -10.651 1.00 95.12 213 ARG A N 1
ATOM 1687 C CA . ARG A 1 213 ? 14.754 -5.568 -10.950 1.00 95.12 213 ARG A CA 1
ATOM 1688 C C . ARG A 1 213 ? 15.660 -6.383 -10.020 1.00 95.12 213 ARG A C 1
ATOM 1690 O O . ARG A 1 213 ? 15.657 -7.607 -10.121 1.00 95.12 213 ARG A O 1
ATOM 1697 N N . SER A 1 214 ? 16.459 -5.738 -9.171 1.00 93.19 214 SER A N 1
ATOM 1698 C CA . SER A 1 214 ? 17.351 -6.437 -8.241 1.00 93.19 214 SER A CA 1
ATOM 1699 C C . SER A 1 214 ? 16.568 -7.183 -7.160 1.00 93.19 214 SER A C 1
ATOM 1701 O O . SER A 1 214 ? 15.467 -6.776 -6.794 1.00 93.19 214 SER A O 1
ATOM 1703 N N . ASP A 1 215 ? 17.184 -8.225 -6.604 1.00 90.19 215 ASP A N 1
ATOM 1704 C CA . ASP A 1 215 ? 16.692 -9.004 -5.457 1.00 90.19 215 ASP A CA 1
ATOM 1705 C C . ASP A 1 215 ? 16.475 -8.172 -4.179 1.00 90.19 215 ASP A C 1
ATOM 1707 O O . ASP A 1 215 ? 15.752 -8.592 -3.278 1.00 90.19 215 ASP A O 1
ATOM 1711 N N . THR A 1 216 ? 17.053 -6.970 -4.122 1.00 87.00 216 THR A N 1
ATOM 1712 C CA . THR A 1 216 ? 16.851 -5.982 -3.053 1.00 87.00 216 THR A CA 1
ATOM 1713 C C . THR A 1 216 ? 15.463 -5.327 -3.117 1.00 87.00 216 THR A C 1
ATOM 1715 O O . THR A 1 216 ? 14.909 -4.962 -2.084 1.00 87.00 216 THR A O 1
ATOM 1718 N N . CYS A 1 217 ? 14.884 -5.170 -4.314 1.00 87.44 217 CYS A N 1
ATOM 1719 C CA . CYS A 1 217 ? 13.563 -4.553 -4.503 1.00 87.44 217 CYS A CA 1
ATOM 1720 C C . CYS A 1 217 ? 12.488 -5.555 -4.937 1.00 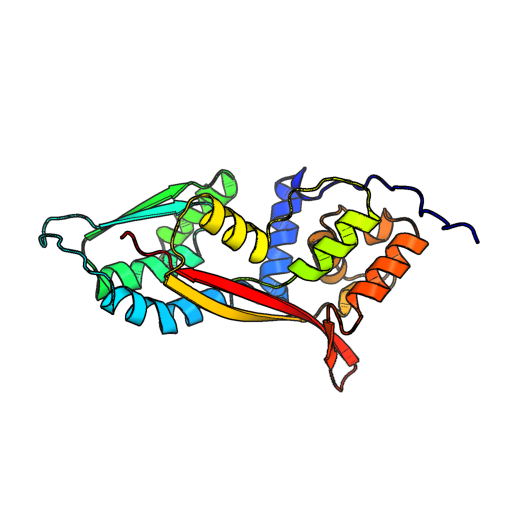87.44 217 CYS A C 1
ATOM 1722 O O . CYS A 1 217 ? 11.342 -5.449 -4.508 1.00 87.44 217 CYS A O 1
ATOM 1724 N N . SER A 1 218 ? 12.832 -6.504 -5.807 1.00 94.88 218 SER A N 1
ATOM 1725 C CA . SER A 1 218 ? 11.875 -7.378 -6.478 1.00 94.88 218 SER A CA 1
ATOM 1726 C C . SER A 1 218 ? 12.306 -8.837 -6.451 1.00 94.88 218 SER A C 1
ATOM 1728 O O . SER A 1 218 ? 13.480 -9.169 -6.578 1.00 94.88 218 SER A O 1
ATOM 1730 N N . SER A 1 219 ? 11.323 -9.729 -6.412 1.00 95.38 219 SER A N 1
ATOM 1731 C CA . SER A 1 219 ? 11.515 -11.135 -6.768 1.00 95.38 219 SER A CA 1
ATOM 1732 C C . SER A 1 219 ? 11.243 -11.354 -8.260 1.00 95.38 219 SER A C 1
ATOM 1734 O O . SER A 1 219 ? 10.490 -10.605 -8.887 1.00 95.38 219 SER A O 1
ATOM 1736 N N . ILE A 1 220 ? 11.857 -12.386 -8.843 1.00 96.00 220 ILE A N 1
ATOM 1737 C CA . ILE A 1 220 ? 11.565 -12.837 -10.208 1.00 96.00 220 ILE A CA 1
ATOM 1738 C C . ILE A 1 220 ? 10.896 -14.208 -10.117 1.00 96.00 220 ILE A C 1
ATOM 1740 O O . ILE A 1 220 ? 11.410 -15.127 -9.480 1.00 96.00 220 ILE A O 1
ATOM 1744 N N . THR A 1 221 ? 9.726 -14.327 -10.732 1.00 95.62 221 THR A N 1
ATOM 1745 C CA . THR A 1 221 ? 8.927 -15.562 -10.782 1.00 95.62 221 THR A CA 1
ATOM 1746 C C . THR A 1 221 ? 9.490 -16.570 -11.788 1.00 95.62 221 THR A C 1
ATOM 1748 O O . THR A 1 221 ? 10.321 -16.235 -12.633 1.00 95.62 221 THR A O 1
ATOM 1751 N N . ALA A 1 222 ? 9.025 -17.822 -11.727 1.00 93.88 222 ALA A N 1
ATOM 1752 C CA . ALA A 1 222 ? 9.470 -18.882 -12.637 1.00 93.88 222 ALA A CA 1
ATOM 1753 C C . ALA A 1 222 ? 9.128 -18.612 -14.120 1.00 93.88 222 ALA A C 1
ATOM 1755 O O . ALA A 1 222 ? 9.838 -19.089 -15.001 1.00 93.88 222 ALA A O 1
ATOM 1756 N N . ASP A 1 223 ? 8.078 -17.832 -14.395 1.00 94.81 223 ASP A N 1
ATOM 1757 C CA . ASP A 1 223 ? 7.695 -17.346 -15.727 1.00 94.81 223 ASP A CA 1
ATOM 1758 C C . ASP A 1 223 ? 8.317 -15.978 -16.083 1.00 94.81 223 ASP A C 1
ATOM 1760 O O . ASP A 1 223 ? 8.027 -15.412 -17.135 1.00 94.81 223 ASP A O 1
ATOM 1764 N N . GLY A 1 224 ? 9.226 -15.461 -15.248 1.00 94.50 224 GLY A N 1
ATOM 1765 C CA . GLY A 1 224 ? 10.059 -14.292 -15.544 1.00 94.50 224 GLY A CA 1
ATOM 1766 C C . GLY A 1 224 ? 9.449 -12.931 -15.195 1.00 94.50 224 GLY A C 1
ATOM 1767 O O . GLY A 1 224 ? 10.094 -11.910 -15.450 1.00 94.50 224 GLY A O 1
ATOM 1768 N N . GLN A 1 225 ? 8.257 -12.893 -14.588 1.00 96.12 225 GLN A N 1
ATOM 1769 C CA . GLN A 1 225 ? 7.635 -11.654 -14.107 1.00 96.12 225 GLN A CA 1
ATOM 1770 C C . GLN A 1 225 ? 8.449 -11.054 -12.958 1.00 96.12 225 GLN A C 1
ATOM 1772 O O . GLN A 1 225 ? 8.891 -11.781 -12.062 1.00 96.12 225 GLN A O 1
ATOM 1777 N N . VAL A 1 226 ? 8.593 -9.729 -12.962 1.00 96.69 226 VAL A N 1
ATOM 1778 C CA . VAL A 1 226 ? 9.260 -8.959 -11.907 1.00 96.69 226 VAL A CA 1
ATOM 1779 C C . VAL A 1 226 ? 8.212 -8.473 -10.911 1.00 96.69 226 VAL A C 1
ATOM 1781 O O . VAL A 1 226 ? 7.288 -7.741 -11.274 1.00 96.69 226 VAL A O 1
ATOM 1784 N N . ILE A 1 227 ? 8.357 -8.892 -9.658 1.00 96.25 227 ILE A N 1
ATOM 1785 C CA . ILE A 1 227 ? 7.402 -8.655 -8.581 1.00 96.25 227 ILE A CA 1
ATOM 1786 C C . ILE A 1 227 ? 8.084 -7.829 -7.486 1.00 96.25 227 ILE A C 1
ATOM 1788 O O . ILE A 1 227 ? 8.836 -8.374 -6.677 1.00 96.25 227 ILE A O 1
ATOM 1792 N N . LEU A 1 228 ? 7.806 -6.526 -7.468 1.00 94.44 228 LEU A N 1
ATOM 1793 C CA . LEU A 1 228 ? 8.271 -5.581 -6.449 1.00 94.44 228 LEU A CA 1
ATOM 1794 C C . LEU A 1 228 ? 7.714 -5.990 -5.081 1.00 94.44 228 LEU A C 1
ATOM 1796 O O . LEU A 1 228 ? 6.496 -6.186 -4.961 1.00 94.44 228 LEU A O 1
ATOM 1800 N N . ASP A 1 229 ? 8.580 -6.101 -4.064 1.00 90.88 229 ASP A N 1
ATOM 1801 C CA . ASP A 1 229 ? 8.115 -6.251 -2.685 1.00 90.88 229 ASP A CA 1
ATOM 1802 C C . ASP A 1 229 ? 7.295 -5.018 -2.335 1.00 90.88 229 ASP A C 1
ATOM 1804 O O . ASP A 1 229 ? 7.737 -3.868 -2.359 1.00 90.88 229 ASP A O 1
ATOM 1808 N N . GLY A 1 230 ? 6.035 -5.299 -2.071 1.00 85.44 230 GLY A N 1
ATOM 1809 C CA . GLY A 1 230 ? 5.038 -4.342 -1.718 1.00 85.44 230 GLY A CA 1
ATOM 1810 C C . GLY A 1 230 ? 4.557 -4.572 -0.294 1.00 85.44 230 GLY A C 1
ATOM 1811 O O . GLY A 1 230 ? 3.361 -4.604 -0.092 1.00 85.44 230 GLY A O 1
ATOM 1812 N N . SER A 1 231 ? 5.401 -4.696 0.722 1.00 87.69 231 SER A N 1
ATOM 1813 C CA . SER A 1 231 ? 4.914 -4.858 2.105 1.00 87.69 231 SER A CA 1
ATOM 1814 C C . SER A 1 231 ? 4.744 -3.528 2.864 1.00 87.69 231 SER A C 1
ATOM 1816 O O . SER A 1 231 ? 5.638 -2.685 2.850 1.00 87.69 231 SER A O 1
ATOM 1818 N N . ASN A 1 232 ? 3.625 -3.349 3.574 1.00 89.31 232 ASN A N 1
ATOM 1819 C CA . ASN A 1 232 ? 3.460 -2.317 4.613 1.00 89.31 232 ASN A CA 1
ATOM 1820 C C . ASN A 1 232 ? 3.304 -2.943 6.002 1.00 89.31 232 ASN A C 1
ATOM 1822 O O . ASN A 1 232 ? 3.115 -4.147 6.142 1.00 89.31 232 ASN A O 1
ATOM 1826 N N . SER A 1 233 ? 3.275 -2.090 7.024 1.00 88.88 233 SER A N 1
ATOM 1827 C CA . SER A 1 233 ? 2.870 -2.447 8.382 1.00 88.88 233 SER A CA 1
ATOM 1828 C C . SER A 1 233 ? 1.708 -1.573 8.854 1.00 88.88 233 SER A C 1
ATOM 1830 O O . SER A 1 233 ? 1.645 -0.384 8.530 1.00 88.88 233 SER A O 1
ATOM 1832 N N . ALA A 1 234 ? 0.805 -2.155 9.640 1.00 91.88 234 ALA A N 1
ATOM 1833 C CA . ALA A 1 234 ? -0.126 -1.423 10.488 1.00 91.88 234 ALA A CA 1
ATOM 1834 C C . ALA A 1 234 ? 0.465 -1.291 11.897 1.00 91.88 234 ALA A C 1
ATOM 1836 O O . ALA A 1 234 ? 0.895 -2.281 12.491 1.00 91.88 234 ALA A O 1
ATOM 1837 N N . TYR A 1 235 ? 0.467 -0.067 12.421 1.00 91.12 235 TYR A N 1
ATOM 1838 C CA . TYR A 1 235 ? 0.994 0.275 13.740 1.00 91.12 235 TYR A CA 1
ATOM 1839 C C . TYR A 1 235 ? -0.160 0.525 14.704 1.00 91.12 235 TYR A C 1
ATOM 1841 O O . TYR A 1 235 ? -1.010 1.379 14.451 1.00 91.12 235 TYR A O 1
ATOM 1849 N N . ILE A 1 236 ? -0.189 -0.214 15.811 1.00 92.31 236 ILE A N 1
ATOM 1850 C CA . ILE A 1 236 ? -1.191 -0.065 16.861 1.00 92.31 236 ILE A CA 1
ATOM 1851 C C . ILE A 1 236 ? -0.525 0.667 18.023 1.00 92.31 236 ILE A C 1
ATOM 1853 O O . ILE A 1 236 ? 0.390 0.148 18.663 1.00 92.31 236 ILE A O 1
ATOM 1857 N N . ILE A 1 237 ? -1.006 1.874 18.306 1.00 89.31 237 ILE A N 1
ATOM 1858 C CA . ILE A 1 237 ? -0.571 2.701 19.432 1.00 89.31 237 ILE A CA 1
ATOM 1859 C C . ILE A 1 237 ? -1.721 2.728 20.437 1.00 89.31 237 ILE A C 1
ATOM 1861 O O . ILE A 1 237 ? -2.797 3.245 20.132 1.00 89.31 237 ILE A O 1
ATOM 1865 N N . ARG A 1 238 ? -1.514 2.160 21.628 1.00 84.88 238 ARG A N 1
ATOM 1866 C CA . ARG A 1 238 ? -2.451 2.303 22.751 1.00 84.88 238 ARG A CA 1
ATOM 1867 C C . ARG A 1 238 ? -2.086 3.551 23.556 1.00 84.88 238 ARG A C 1
ATOM 1869 O O . ARG A 1 238 ? -0.912 3.891 23.696 1.00 84.88 238 ARG A O 1
ATOM 1876 N N . ARG A 1 239 ? -3.098 4.244 24.084 1.00 77.12 239 ARG A N 1
ATOM 1877 C CA . ARG A 1 239 ? -2.886 5.265 25.118 1.00 77.12 239 ARG A CA 1
ATOM 1878 C C . ARG A 1 239 ? -2.451 4.544 26.414 1.00 77.12 239 ARG A C 1
ATOM 1880 O O . ARG A 1 239 ? -3.055 3.511 26.701 1.00 77.12 239 ARG A O 1
ATOM 1887 N N . PRO A 1 240 ? -1.436 5.044 27.143 1.00 61.38 240 PRO A N 1
ATOM 1888 C CA . PRO A 1 240 ? -1.073 4.536 28.470 1.00 61.38 240 PRO A CA 1
ATOM 1889 C C . PRO A 1 240 ? -2.115 4.877 29.547 1.00 61.38 240 PRO A C 1
ATOM 1891 O O . PRO A 1 240 ? -2.851 5.876 29.364 1.00 61.38 240 PRO A O 1
#

Secondary structure (DSSP, 8-state):
----PPPP--PPBGGGSHHHHHHHHHHHHHHTTTTBSSHHHHHHHHHHHHHT------TTS-EEEEEES-TTSHHHHHHHHHHHHHT-SSEEEEEE-S-HHHHHHHHHHHTS-----B----THHHHHHHHHHHT-------HHHHHHHHHHTT--EEEEEEE--EEE-GGGGS-TTT--HHHHHHHHHHHTBTTHHHHS-HHHHHHHHHHHTSTTTEEE-TT--EEEE--EEEEEE---

Radius of gyration: 20.36 Å; chains: 1; bounding box: 66×38×56 Å